Protein AF-A0A1H9RLI8-F1 (afdb_monomer_lite)

Organism: NCBI:txid180197

Foldseek 3Di:
DALLVCLQVDPDLVSSLVSNVVLLVDVVRQQVLCVVCPVVLVVCQLVLFGDGRVRQKFWAWDDQDPLAIEIEIEFCQCSSACPVPDHQDFARTARDPVRAADDDFRYAYAYEYAAQLRSHVCSVVVVVRCQVRHQHYEYEDVLDFDWDDDQRHIYTYAHALADDPPPPDRKRWGKDKDWHWDDAAQQIKIKIKIAIWIADVVVGDTDADADPVRDRIDIDMYGRHGDDPPDPPPDPDPDDDDDDDDDDPDDDDDPPDQLRRHCNDPVNSVLSNLLVVADPVLNVCLLVVVVLADPVLVPPDPSVSVSSSSSVCSVVVNSVVSSVSSVVRVD

Structure (mmCIF, N/CA/C/O backbone):
data_AF-A0A1H9RLI8-F1
#
_entry.id   AF-A0A1H9RLI8-F1
#
loop_
_atom_site.group_PDB
_atom_site.id
_atom_site.type_symbol
_atom_site.label_atom_id
_atom_site.label_alt_id
_atom_site.label_comp_id
_atom_site.label_asym_id
_atom_site.label_entity_id
_atom_site.label_seq_id
_atom_site.pdbx_PDB_ins_code
_atom_site.Cartn_x
_atom_site.Cartn_y
_atom_site.Cartn_z
_atom_site.occupancy
_atom_site.B_iso_or_equiv
_atom_site.auth_seq_id
_atom_site.auth_comp_id
_atom_site.auth_asym_id
_atom_site.auth_atom_id
_atom_site.pdbx_PDB_model_num
ATOM 1 N N . MET A 1 1 ? 11.498 21.986 -16.273 1.00 62.94 1 MET A N 1
ATOM 2 C CA . MET A 1 1 ? 10.486 21.718 -15.231 1.00 62.94 1 MET A CA 1
ATOM 3 C C . MET A 1 1 ? 10.450 20.209 -15.031 1.00 62.94 1 MET A C 1
ATOM 5 O O . MET A 1 1 ? 10.493 19.511 -16.036 1.00 62.94 1 MET A O 1
ATOM 9 N N . ASN A 1 2 ? 10.517 19.700 -13.798 1.00 83.38 2 ASN A N 1
ATOM 10 C CA . ASN A 1 2 ? 10.521 18.247 -13.562 1.00 83.38 2 ASN A CA 1
ATOM 11 C C . ASN A 1 2 ? 9.103 17.656 -13.708 1.00 83.38 2 ASN A C 1
ATOM 13 O O . ASN A 1 2 ? 8.121 18.399 -13.754 1.00 83.38 2 ASN A O 1
ATOM 17 N N . ALA A 1 3 ? 9.003 16.327 -13.803 1.00 86.25 3 ALA A N 1
ATOM 18 C CA . ALA A 1 3 ? 7.738 15.625 -14.031 1.00 86.25 3 ALA A CA 1
ATOM 19 C C . ALA A 1 3 ? 6.686 15.929 -12.948 1.00 86.25 3 ALA A C 1
ATOM 21 O O . ALA A 1 3 ? 5.540 16.224 -13.278 1.00 86.25 3 ALA A O 1
ATOM 22 N N . GLN A 1 4 ? 7.095 15.959 -11.673 1.00 89.00 4 GLN A N 1
ATOM 23 C CA . GLN A 1 4 ? 6.214 16.296 -10.548 1.00 89.00 4 GLN A CA 1
ATOM 24 C C . GLN A 1 4 ? 5.614 17.705 -10.677 1.00 89.00 4 GLN A C 1
ATOM 26 O O . GLN A 1 4 ? 4.428 17.902 -10.421 1.00 89.00 4 GLN A O 1
ATOM 31 N N . ALA A 1 5 ? 6.419 18.693 -11.084 1.00 86.50 5 ALA A N 1
ATOM 32 C CA . ALA A 1 5 ? 5.955 20.064 -11.262 1.00 86.50 5 ALA A CA 1
ATOM 33 C C . ALA A 1 5 ? 4.955 20.194 -12.417 1.00 86.50 5 ALA A C 1
ATOM 35 O O . ALA A 1 5 ? 3.961 20.895 -12.250 1.00 86.50 5 ALA A O 1
ATOM 36 N N . MET A 1 6 ? 5.172 19.495 -13.539 1.00 87.06 6 MET A N 1
ATOM 37 C CA . MET A 1 6 ? 4.231 19.521 -14.668 1.00 87.06 6 MET A CA 1
ATOM 38 C C . MET A 1 6 ? 2.848 19.006 -14.257 1.00 87.06 6 MET A C 1
ATOM 40 O O . MET A 1 6 ? 1.879 19.726 -14.444 1.00 87.06 6 MET A O 1
ATOM 44 N N . ILE A 1 7 ? 2.780 17.845 -13.594 1.00 90.38 7 ILE A N 1
ATOM 45 C CA . ILE A 1 7 ? 1.515 17.255 -13.114 1.00 90.38 7 ILE A CA 1
ATOM 46 C C . ILE A 1 7 ? 0.789 18.213 -12.161 1.00 90.38 7 ILE A C 1
ATOM 48 O O . ILE A 1 7 ? -0.424 18.371 -12.194 1.00 90.38 7 ILE A O 1
ATOM 52 N N . SER A 1 8 ? 1.530 18.880 -11.283 1.00 86.94 8 SER A N 1
ATOM 53 C CA . SER A 1 8 ? 0.903 19.711 -10.260 1.00 86.94 8 SER A CA 1
ATOM 54 C C . SER A 1 8 ? 0.400 21.080 -10.710 1.00 86.94 8 SER A C 1
ATOM 56 O O . SER A 1 8 ? -0.331 21.717 -9.957 1.00 86.94 8 SER A O 1
ATOM 58 N N . LEU A 1 9 ? 0.854 21.572 -11.864 1.00 85.94 9 LEU A N 1
ATOM 59 C CA . LEU A 1 9 ? 0.451 22.884 -12.376 1.00 85.94 9 LEU A CA 1
ATOM 60 C C . LEU A 1 9 ? -0.872 22.827 -13.138 1.00 85.94 9 LEU A C 1
ATOM 62 O O . LEU A 1 9 ? -1.539 23.859 -13.258 1.00 85.94 9 LEU A O 1
ATOM 66 N N . ASP A 1 10 ? -1.243 21.644 -13.626 1.00 84.69 10 ASP A N 1
ATOM 67 C CA . ASP A 1 10 ? -2.510 21.422 -14.306 1.00 84.69 10 ASP A CA 1
ATOM 68 C C . ASP A 1 10 ? -3.665 21.758 -13.362 1.00 84.69 10 ASP A C 1
ATOM 70 O O . ASP A 1 10 ? -3.662 21.383 -12.187 1.00 84.69 10 ASP A O 1
ATOM 74 N N . GLN A 1 11 ? -4.619 22.544 -13.861 1.00 77.19 11 GLN A N 1
ATOM 75 C CA . GLN A 1 11 ? -5.700 23.105 -13.047 1.00 77.19 11 GLN A CA 1
ATOM 76 C C . GLN A 1 11 ? -6.911 22.172 -12.995 1.00 77.19 11 GLN A C 1
ATOM 78 O O . GLN A 1 11 ? -7.551 22.078 -11.950 1.00 77.19 11 GLN A O 1
ATOM 83 N N . SER A 1 12 ? -7.200 21.458 -14.086 1.00 89.31 12 SER A N 1
ATOM 84 C CA . SER A 1 12 ? -8.278 20.470 -14.134 1.00 89.31 12 SER A CA 1
ATOM 85 C C . SER A 1 12 ? -7.780 19.074 -13.743 1.00 89.31 12 SER A C 1
ATOM 87 O O . SER A 1 12 ? -6.588 18.769 -13.832 1.00 89.31 12 SER A O 1
ATOM 89 N N . GLU A 1 13 ? -8.695 18.224 -13.280 1.00 87.81 13 GLU A N 1
ATOM 90 C CA . GLU A 1 13 ? -8.412 16.816 -12.975 1.00 87.81 13 GLU A CA 1
ATOM 91 C C . GLU A 1 13 ? -8.038 16.018 -14.226 1.00 87.81 13 GLU A C 1
ATOM 93 O O . GLU A 1 13 ? -7.053 15.279 -14.197 1.00 87.81 13 GLU A O 1
ATOM 98 N N . ASP A 1 14 ? -8.756 16.232 -15.331 1.00 91.12 14 ASP A N 1
ATOM 99 C CA . ASP A 1 14 ? -8.507 15.558 -16.609 1.00 91.12 14 ASP A CA 1
ATOM 100 C C . ASP A 1 14 ? -7.114 15.881 -17.162 1.00 91.12 14 ASP A C 1
ATOM 102 O O . ASP A 1 14 ? -6.373 14.975 -17.555 1.00 91.12 14 ASP A O 1
ATOM 106 N N . ASP A 1 15 ? -6.717 17.159 -17.142 1.00 93.94 15 ASP A N 1
ATOM 107 C CA . ASP A 1 15 ? -5.392 17.577 -17.612 1.00 93.94 15 ASP A CA 1
ATOM 108 C C . ASP A 1 15 ? -4.288 16.956 -16.749 1.00 93.94 15 ASP A C 1
ATOM 110 O O . ASP A 1 15 ? -3.283 16.466 -17.270 1.00 93.94 15 ASP A O 1
ATOM 114 N N . ARG A 1 16 ? -4.499 16.906 -15.427 1.00 94.88 16 ARG A N 1
ATOM 115 C CA . ARG A 1 16 ? -3.548 16.330 -14.469 1.00 94.88 16 ARG A CA 1
ATOM 116 C C . ARG A 1 16 ? -3.378 14.828 -14.658 1.00 94.88 16 ARG A C 1
ATOM 118 O O . ARG A 1 16 ? -2.247 14.331 -14.650 1.00 94.88 16 ARG A O 1
ATOM 125 N N . LEU A 1 17 ? -4.481 14.104 -14.840 1.00 95.81 17 LEU A N 1
ATOM 126 C CA . LEU A 1 17 ? -4.465 12.672 -15.127 1.00 95.81 17 LEU A CA 1
ATOM 127 C C . LEU A 1 17 ? -3.757 12.397 -16.455 1.00 95.81 17 LEU A C 1
ATOM 129 O O . LEU A 1 17 ? -2.863 11.547 -16.514 1.00 95.81 17 LEU A O 1
ATOM 133 N N . TRP A 1 18 ? -4.108 13.145 -17.502 1.00 95.44 18 TRP A N 1
ATOM 134 C CA . TRP A 1 18 ? -3.468 13.038 -18.809 1.00 95.44 18 TRP A CA 1
ATOM 135 C C . TRP A 1 18 ? -1.960 13.296 -18.721 1.00 95.44 18 TRP A C 1
ATOM 137 O O . TRP A 1 18 ? -1.155 12.539 -19.273 1.00 95.44 18 TRP A O 1
ATOM 147 N N . MET A 1 19 ? -1.553 14.331 -17.981 1.00 95.81 19 MET A N 1
ATOM 148 C CA . MET A 1 19 ? -0.145 14.651 -17.776 1.00 95.81 19 MET A CA 1
ATOM 149 C C . MET A 1 19 ? 0.575 13.531 -17.032 1.00 95.81 19 MET A C 1
ATOM 151 O O . MET A 1 19 ? 1.657 13.123 -17.456 1.00 95.81 19 MET A O 1
ATOM 155 N N . LEU A 1 20 ? -0.018 12.989 -15.965 1.00 95.88 20 LEU A N 1
ATOM 156 C CA . LEU A 1 20 ? 0.545 11.852 -15.244 1.00 95.88 20 LEU A CA 1
ATOM 157 C C . LEU A 1 20 ? 0.740 10.647 -16.175 1.00 95.88 20 LEU A C 1
ATOM 159 O O . LEU A 1 20 ? 1.845 10.110 -16.239 1.00 95.88 20 LEU A O 1
ATOM 163 N N . GLN A 1 21 ? -0.282 10.261 -16.943 1.00 95.94 21 GLN A N 1
ATOM 164 C CA . GLN A 1 21 ? -0.187 9.166 -17.916 1.00 95.94 21 GLN A CA 1
ATOM 165 C C . GLN A 1 21 ? 0.942 9.407 -18.924 1.00 95.94 21 GLN A C 1
ATOM 167 O O . GLN A 1 21 ? 1.748 8.513 -19.190 1.00 95.94 21 GLN A O 1
ATOM 172 N N . LYS A 1 22 ? 1.058 10.637 -19.434 1.00 95.06 22 LYS A N 1
ATOM 173 C CA . LYS A 1 22 ? 2.125 11.031 -20.356 1.00 95.06 22 LYS A CA 1
ATOM 174 C C . LYS A 1 22 ? 3.515 10.912 -19.727 1.00 95.06 22 LYS A C 1
ATOM 176 O O . LYS A 1 22 ? 4.432 10.427 -20.388 1.00 95.06 22 LYS A O 1
ATOM 181 N N . GLN A 1 23 ? 3.687 11.337 -18.472 1.00 94.56 23 GLN A N 1
ATOM 182 C CA . GLN A 1 23 ? 4.969 11.204 -17.773 1.00 94.56 23 GLN A CA 1
ATOM 183 C C . GLN A 1 23 ? 5.327 9.736 -17.522 1.00 94.56 23 GLN A C 1
ATOM 185 O O . GLN A 1 23 ? 6.490 9.372 -17.692 1.00 94.56 23 GLN A O 1
ATOM 190 N N . LEU A 1 24 ? 4.349 8.904 -17.151 1.00 94.62 24 LEU A N 1
ATOM 191 C CA . LEU A 1 24 ? 4.536 7.475 -16.885 1.00 94.62 24 LEU A CA 1
ATOM 192 C C . LEU A 1 24 ? 4.879 6.678 -18.148 1.00 94.62 24 LEU A C 1
ATOM 194 O O . LEU A 1 24 ? 5.710 5.778 -18.083 1.00 94.62 24 LEU A O 1
ATOM 198 N N . ALA A 1 25 ? 4.278 7.024 -19.290 1.00 92.56 25 ALA A N 1
ATOM 199 C CA . ALA A 1 25 ? 4.511 6.342 -20.563 1.00 92.56 25 ALA A CA 1
ATOM 200 C C . ALA A 1 25 ? 5.924 6.566 -21.130 1.00 92.56 25 ALA A C 1
ATOM 202 O O . ALA A 1 25 ? 6.396 5.788 -21.957 1.00 92.56 25 ALA A O 1
ATOM 203 N N . HIS A 1 26 ? 6.614 7.630 -20.713 1.00 91.88 26 HIS A N 1
ATOM 204 C CA . HIS A 1 26 ? 7.955 7.941 -21.190 1.00 91.88 26 HIS A CA 1
ATOM 205 C C . HIS A 1 26 ? 9.015 7.458 -20.188 1.00 91.88 26 HIS A C 1
ATOM 207 O O . HIS A 1 26 ? 9.148 8.015 -19.099 1.00 91.88 26 HIS A O 1
ATOM 213 N N . ASN A 1 27 ? 9.833 6.473 -20.586 1.00 85.44 27 ASN A N 1
ATOM 214 C CA . ASN A 1 27 ? 10.815 5.797 -19.720 1.00 85.44 27 ASN A CA 1
ATOM 215 C C . ASN A 1 27 ? 11.631 6.752 -18.835 1.00 85.44 27 ASN A C 1
ATOM 217 O O . ASN A 1 27 ? 11.703 6.561 -17.627 1.00 85.44 27 ASN A O 1
ATOM 221 N N . GLY A 1 28 ? 12.206 7.819 -19.399 1.00 89.38 28 GLY A N 1
ATOM 222 C CA . GLY A 1 28 ? 13.036 8.746 -18.620 1.00 89.38 28 GLY A CA 1
ATOM 223 C C . GLY A 1 28 ? 12.275 9.504 -17.523 1.00 89.38 28 GLY A C 1
ATOM 224 O O . GLY A 1 28 ? 12.772 9.652 -16.410 1.00 89.38 28 GLY A O 1
ATOM 225 N N . THR A 1 29 ? 11.060 9.971 -17.813 1.00 91.88 29 THR A N 1
ATOM 226 C CA . THR A 1 29 ? 10.264 10.781 -16.876 1.00 91.88 29 THR A CA 1
ATOM 227 C C . THR A 1 29 ? 9.505 9.907 -15.892 1.00 91.88 29 THR A C 1
ATOM 229 O O . THR A 1 29 ? 9.406 10.273 -14.725 1.00 91.88 29 THR A O 1
ATOM 232 N N . GLY A 1 30 ? 9.052 8.730 -16.329 1.00 92.38 30 GLY A N 1
ATOM 233 C CA . GLY A 1 30 ? 8.484 7.710 -15.461 1.00 92.38 30 GLY A CA 1
ATOM 234 C C . GLY A 1 30 ? 9.502 7.290 -14.408 1.00 92.38 30 GLY A C 1
ATOM 235 O O . GLY A 1 30 ? 9.228 7.399 -13.220 1.00 92.38 30 GLY A O 1
ATOM 236 N N . GLN A 1 31 ? 10.716 6.911 -14.815 1.00 92.38 31 GLN A N 1
ATOM 237 C CA . GLN A 1 31 ? 11.770 6.551 -13.859 1.00 92.38 31 GLN A CA 1
ATOM 238 C C . GLN A 1 31 ? 12.128 7.715 -12.925 1.00 92.38 31 GLN A C 1
ATOM 240 O O . GLN A 1 31 ? 12.312 7.513 -11.727 1.00 92.38 31 GLN A O 1
ATOM 245 N N . ALA A 1 32 ? 12.160 8.950 -13.437 1.00 91.94 32 ALA A N 1
ATOM 246 C CA . ALA A 1 32 ? 12.409 10.128 -12.610 1.00 91.94 32 ALA A CA 1
ATOM 247 C C . ALA A 1 32 ? 11.321 10.364 -11.543 1.00 91.94 32 ALA A C 1
ATOM 249 O O . ALA A 1 32 ? 11.657 10.805 -10.446 1.00 91.94 32 ALA A O 1
ATOM 250 N N . LEU A 1 33 ? 10.046 10.056 -11.824 1.00 92.69 33 LEU A N 1
ATOM 251 C CA . LEU A 1 33 ? 8.956 10.163 -10.840 1.00 92.69 33 LEU A CA 1
ATOM 252 C C . LEU A 1 33 ? 9.137 9.208 -9.654 1.00 92.69 33 LEU A C 1
ATOM 254 O O . LEU A 1 33 ? 8.817 9.574 -8.528 1.00 92.69 33 LEU A O 1
ATOM 258 N N . PHE A 1 34 ? 9.680 8.015 -9.899 1.00 94.00 34 PHE A N 1
ATOM 259 C CA . PHE A 1 34 ? 9.900 6.988 -8.875 1.00 94.00 34 PHE A CA 1
ATOM 260 C C . PHE A 1 34 ? 11.315 7.006 -8.287 1.00 94.00 34 PHE A C 1
ATOM 262 O O . PHE A 1 34 ? 11.657 6.158 -7.463 1.00 94.00 34 PHE A O 1
ATOM 269 N N . HIS A 1 35 ? 12.154 7.976 -8.664 1.00 91.25 35 HIS A N 1
ATOM 270 C CA . HIS A 1 35 ? 13.525 8.065 -8.161 1.00 91.25 35 HIS A CA 1
ATOM 271 C C . HIS A 1 35 ? 13.574 8.166 -6.626 1.00 91.25 35 HIS A C 1
ATOM 273 O O . HIS A 1 35 ? 14.399 7.512 -5.988 1.00 91.25 35 HIS A O 1
ATOM 279 N N . GLY A 1 36 ? 12.647 8.923 -6.023 1.00 90.94 36 GLY A N 1
ATOM 280 C CA . GLY A 1 36 ? 12.525 9.047 -4.565 1.00 90.94 36 GLY A CA 1
ATOM 281 C C . GLY A 1 36 ? 12.159 7.738 -3.852 1.00 90.94 36 GLY A C 1
ATOM 282 O O . GLY A 1 36 ? 12.404 7.599 -2.656 1.00 90.94 36 GLY A O 1
ATOM 283 N N . HIS A 1 37 ? 11.636 6.751 -4.583 1.00 95.00 37 HIS A N 1
ATOM 284 C CA . HIS A 1 37 ? 11.219 5.450 -4.060 1.00 95.00 37 HIS A CA 1
ATOM 285 C C . HIS A 1 37 ? 12.308 4.383 -4.168 1.00 95.00 37 HIS A C 1
ATOM 287 O O . HIS A 1 37 ? 12.064 3.249 -3.772 1.00 95.00 37 HIS A O 1
ATOM 293 N N . ALA A 1 38 ? 13.514 4.699 -4.655 1.00 94.19 38 ALA A N 1
ATOM 294 C CA . ALA A 1 38 ? 14.577 3.703 -4.832 1.00 94.19 38 ALA A CA 1
ATOM 295 C C . ALA A 1 38 ? 14.896 2.938 -3.531 1.00 94.19 38 ALA A C 1
ATOM 297 O O . ALA A 1 38 ? 14.880 1.710 -3.516 1.00 94.19 38 ALA A O 1
ATOM 298 N N . ALA A 1 39 ? 15.093 3.654 -2.417 1.00 95.06 39 ALA A N 1
ATOM 299 C CA . ALA A 1 39 ? 15.349 3.033 -1.115 1.00 95.06 39 ALA A CA 1
ATOM 300 C C . ALA A 1 39 ? 14.145 2.223 -0.601 1.00 95.06 39 ALA A C 1
ATOM 302 O O . ALA A 1 39 ? 14.319 1.150 -0.024 1.00 95.06 39 ALA A O 1
ATOM 303 N N . TYR A 1 40 ? 12.925 2.711 -0.848 1.00 95.50 40 TYR A N 1
ATOM 304 C CA . TYR A 1 40 ? 11.705 1.969 -0.535 1.00 95.50 40 TYR A CA 1
ATOM 305 C C . TYR A 1 40 ? 11.636 0.662 -1.329 1.00 95.50 40 TYR A C 1
ATOM 307 O O . TYR A 1 40 ? 11.398 -0.382 -0.741 1.00 95.50 40 TYR A O 1
ATOM 315 N N . ASN A 1 41 ? 11.902 0.694 -2.634 1.00 96.56 41 ASN A N 1
ATOM 316 C CA . ASN A 1 41 ? 11.841 -0.478 -3.502 1.00 96.56 41 ASN A CA 1
ATOM 317 C C . ASN A 1 41 ? 12.911 -1.521 -3.172 1.00 96.56 41 ASN A C 1
ATOM 319 O O . ASN A 1 41 ? 12.642 -2.716 -3.290 1.00 96.56 41 ASN A O 1
ATOM 323 N N . GLU A 1 42 ? 14.094 -1.095 -2.724 1.00 95.31 42 GLU A N 1
ATOM 324 C CA . GLU A 1 42 ? 15.114 -2.011 -2.206 1.00 95.31 42 GLU A CA 1
ATOM 325 C C . GLU A 1 42 ? 14.645 -2.749 -0.948 1.00 95.31 42 GLU A C 1
ATOM 327 O O . GLU A 1 42 ? 14.853 -3.954 -0.825 1.00 95.31 42 GLU A O 1
ATOM 332 N N . PHE A 1 43 ? 13.962 -2.053 -0.037 1.00 94.62 43 PHE A N 1
ATOM 333 C CA . PHE A 1 43 ? 13.350 -2.661 1.146 1.00 94.62 43 PHE A CA 1
ATOM 334 C C . PHE A 1 43 ? 12.138 -3.543 0.786 1.00 94.62 43 PHE A C 1
ATOM 336 O O . PHE A 1 43 ? 12.010 -4.670 1.260 1.00 94.62 43 PHE A O 1
ATOM 343 N N . ALA A 1 44 ? 11.260 -3.048 -0.085 1.00 94.38 44 ALA A N 1
ATOM 344 C CA . ALA A 1 44 ? 9.974 -3.644 -0.434 1.00 94.38 44 ALA A CA 1
ATOM 345 C C . ALA A 1 44 ? 10.088 -4.908 -1.302 1.00 94.38 44 ALA A C 1
ATOM 347 O O . ALA A 1 44 ? 9.139 -5.690 -1.375 1.00 94.38 44 ALA A O 1
ATOM 348 N N . LYS A 1 45 ? 11.237 -5.142 -1.950 1.00 92.94 45 LYS A N 1
ATOM 349 C CA . LYS A 1 45 ? 11.423 -6.246 -2.905 1.00 92.94 45 LYS A CA 1
ATOM 350 C C . LYS A 1 45 ? 11.153 -7.632 -2.329 1.00 92.94 45 LYS A C 1
ATOM 352 O O . LYS A 1 45 ? 10.442 -8.419 -2.946 1.00 92.94 45 LYS A O 1
ATOM 357 N N . LYS A 1 46 ? 11.622 -7.892 -1.106 1.00 91.75 46 LYS A N 1
ATOM 358 C CA . LYS A 1 46 ? 11.395 -9.163 -0.395 1.00 91.75 46 LYS A CA 1
ATOM 359 C C . LYS A 1 46 ? 9.936 -9.358 0.022 1.00 91.75 46 LYS A C 1
ATOM 361 O O . LYS A 1 46 ? 9.488 -10.475 0.244 1.00 91.75 46 LYS A O 1
ATOM 366 N N . MET A 1 47 ? 9.178 -8.269 0.110 1.00 90.62 47 MET A N 1
ATOM 367 C CA . MET A 1 47 ? 7.765 -8.296 0.468 1.00 90.62 47 MET A CA 1
ATOM 368 C C . MET A 1 47 ? 6.842 -8.277 -0.748 1.00 90.62 47 MET A C 1
ATOM 370 O O . MET A 1 47 ? 5.645 -8.400 -0.530 1.00 90.62 47 MET A O 1
ATOM 374 N N . SER A 1 48 ? 7.351 -8.167 -1.983 1.00 91.50 48 SER A N 1
ATOM 375 C CA . SER A 1 48 ? 6.553 -7.995 -3.215 1.00 91.50 48 SER A CA 1
ATOM 376 C C . SER A 1 48 ? 5.593 -6.802 -3.158 1.00 91.50 48 SER A C 1
ATOM 378 O O . SER A 1 48 ? 4.418 -6.920 -3.488 1.00 91.50 48 SER A O 1
ATOM 380 N N . CYS A 1 49 ? 6.075 -5.655 -2.678 1.00 94.38 49 CYS A N 1
ATOM 381 C CA . CYS A 1 49 ? 5.274 -4.432 -2.548 1.00 94.38 49 CYS A CA 1
ATOM 382 C C . CYS A 1 49 ? 5.975 -3.196 -3.137 1.00 94.38 49 CYS A C 1
ATOM 384 O O . CYS A 1 49 ? 5.889 -2.089 -2.616 1.00 94.38 49 CYS A O 1
ATOM 386 N N . GLN A 1 50 ? 6.739 -3.395 -4.208 1.00 95.62 50 GLN A N 1
ATOM 387 C CA . GLN A 1 50 ? 7.485 -2.331 -4.881 1.00 95.62 50 GLN A CA 1
ATOM 388 C C . GLN A 1 50 ? 6.564 -1.483 -5.761 1.00 95.62 50 GLN A C 1
ATOM 390 O O . GLN A 1 50 ? 5.548 -1.966 -6.259 1.00 95.62 50 GLN A O 1
ATOM 395 N N . VAL A 1 51 ? 6.971 -0.244 -6.029 1.00 96.62 51 VAL A N 1
ATOM 396 C CA . VAL A 1 51 ? 6.233 0.689 -6.889 1.00 96.62 51 VAL A CA 1
ATOM 397 C C . VAL A 1 51 ? 7.158 1.297 -7.938 1.00 96.62 51 VAL A C 1
ATOM 399 O O . VAL A 1 51 ? 8.275 1.714 -7.635 1.00 96.62 51 VAL A O 1
ATOM 402 N N . TYR A 1 52 ? 6.735 1.312 -9.194 1.00 95.06 52 TYR A N 1
ATOM 403 C CA . TYR A 1 52 ? 7.555 1.740 -10.332 1.00 95.06 52 TYR A CA 1
ATOM 404 C C . TYR A 1 52 ? 6.659 2.121 -11.522 1.00 95.06 52 TYR A C 1
ATOM 406 O O . TYR A 1 52 ? 5.446 1.909 -11.468 1.00 95.06 52 TYR A O 1
ATOM 414 N N . PRO A 1 53 ? 7.195 2.695 -12.617 1.00 93.69 53 PRO A N 1
ATOM 415 C CA . PRO A 1 53 ? 6.384 2.989 -13.797 1.00 93.69 53 PRO A CA 1
ATOM 416 C C . PRO A 1 53 ? 5.669 1.733 -14.314 1.00 93.69 53 PRO A C 1
ATOM 418 O O . PRO A 1 53 ? 6.316 0.728 -14.599 1.00 93.69 53 PRO A O 1
ATOM 421 N N . GLY A 1 54 ? 4.338 1.793 -14.411 1.00 90.31 54 GLY A N 1
ATOM 422 C CA . GLY A 1 54 ? 3.481 0.647 -14.750 1.00 90.31 54 GLY A CA 1
ATOM 423 C C . GLY A 1 54 ? 2.964 -0.158 -13.549 1.00 90.31 54 GLY A C 1
ATOM 424 O O . GLY A 1 54 ? 2.112 -1.015 -13.735 1.00 90.31 54 GLY A O 1
ATOM 425 N N . HIS A 1 55 ? 3.422 0.146 -12.332 1.00 94.12 55 HIS A N 1
ATOM 426 C CA . HIS A 1 55 ? 3.014 -0.495 -11.079 1.00 94.12 55 HIS A CA 1
ATOM 427 C C . HIS A 1 55 ? 2.941 0.557 -9.959 1.00 94.12 55 HIS A C 1
ATOM 429 O O . HIS A 1 55 ? 3.854 0.703 -9.144 1.00 94.12 55 HIS A O 1
ATOM 435 N N . LEU A 1 56 ? 1.896 1.393 -9.994 1.00 95.62 56 LEU A N 1
ATOM 436 C CA . LEU A 1 56 ? 1.789 2.578 -9.130 1.00 95.62 56 LEU A CA 1
ATOM 437 C C . LEU A 1 56 ? 1.428 2.236 -7.684 1.00 95.62 56 LEU A C 1
ATOM 439 O O . LEU A 1 56 ? 1.753 2.998 -6.782 1.00 95.62 56 LEU A O 1
ATOM 443 N N . TYR A 1 57 ? 0.735 1.130 -7.478 1.00 96.75 57 TYR A N 1
ATOM 444 C CA . TYR A 1 57 ? 0.271 0.620 -6.198 1.00 96.75 57 TYR A CA 1
ATOM 445 C C . TYR A 1 57 ? 0.388 -0.899 -6.249 1.00 96.75 57 TYR A C 1
ATOM 447 O O . TYR A 1 57 ? 0.619 -1.455 -7.322 1.00 96.75 57 TYR A O 1
ATOM 455 N N . TRP A 1 58 ? 0.256 -1.548 -5.101 1.00 95.75 58 TRP A N 1
ATOM 456 C CA . TRP A 1 58 ? 0.339 -3.000 -5.016 1.00 95.75 58 TRP A CA 1
ATOM 457 C C . TRP A 1 58 ? -0.825 -3.571 -4.224 1.00 95.75 58 TRP A C 1
ATOM 459 O O . TRP A 1 58 ? -1.412 -2.885 -3.378 1.00 95.75 58 TRP A O 1
ATOM 469 N N . LYS A 1 59 ? -1.116 -4.850 -4.447 1.00 95.31 59 LYS A N 1
ATOM 470 C CA . LYS A 1 59 ? -2.122 -5.599 -3.690 1.00 95.31 59 LYS A CA 1
ATOM 471 C C . LYS A 1 59 ? -1.638 -6.979 -3.286 1.00 95.31 59 LYS A C 1
ATOM 473 O O . LYS A 1 59 ? -0.870 -7.618 -3.992 1.00 95.31 59 LYS A O 1
ATOM 478 N N . GLN A 1 60 ? -2.092 -7.448 -2.128 1.00 94.44 60 GLN A N 1
ATOM 479 C CA . GLN A 1 60 ? -1.809 -8.796 -1.642 1.00 94.44 60 GLN A CA 1
ATOM 480 C C . GLN A 1 60 ? -2.988 -9.375 -0.869 1.00 94.44 60 GLN A C 1
ATOM 482 O O . GLN A 1 60 ? -3.591 -8.692 -0.046 1.00 94.44 60 GLN A O 1
ATOM 487 N N . GLU A 1 61 ? -3.254 -10.660 -1.052 1.00 94.56 61 GLU A N 1
ATOM 488 C CA . GLU A 1 61 ? -4.364 -11.376 -0.424 1.00 94.56 61 GLU A CA 1
ATOM 489 C C . GLU A 1 61 ? -3.910 -12.276 0.717 1.00 94.56 61 GLU A C 1
ATOM 491 O O . GLU A 1 61 ? -2.828 -12.864 0.675 1.00 94.56 61 GLU A O 1
ATOM 496 N N . ARG A 1 62 ? -4.727 -12.362 1.766 1.00 92.38 62 ARG A N 1
ATOM 497 C CA . ARG A 1 62 ? -4.597 -13.329 2.861 1.00 92.38 62 ARG A CA 1
ATOM 498 C C . ARG A 1 62 ? -5.950 -13.926 3.181 1.00 92.38 62 ARG A C 1
ATOM 500 O O . ARG A 1 62 ? -6.950 -13.219 3.190 1.00 92.38 62 ARG A O 1
ATOM 507 N N . GLU A 1 63 ? -5.963 -15.200 3.533 1.00 93.44 63 GLU A N 1
ATOM 508 C CA . GLU A 1 63 ? -7.151 -15.818 4.110 1.00 93.44 63 GLU A CA 1
ATOM 509 C C . GLU A 1 63 ? -7.432 -15.217 5.489 1.00 93.44 63 GLU A C 1
ATOM 511 O O . GLU A 1 63 ? -6.572 -15.234 6.372 1.00 93.44 63 GLU A O 1
ATOM 516 N N . LEU A 1 64 ? -8.640 -14.678 5.665 1.00 93.38 64 LEU A N 1
ATOM 517 C CA . LEU A 1 64 ? -9.130 -14.188 6.955 1.00 93.38 64 LEU A CA 1
ATOM 518 C C . LEU A 1 64 ? -9.929 -15.271 7.703 1.00 93.38 64 LEU A C 1
ATOM 520 O O . LEU A 1 64 ? -10.113 -15.183 8.915 1.00 93.38 64 LEU A O 1
ATOM 524 N N . GLY A 1 65 ? -10.369 -16.311 6.988 1.00 92.12 65 GLY A N 1
ATOM 525 C CA . GLY A 1 65 ? -11.150 -17.431 7.514 1.00 92.12 65 GLY A CA 1
ATOM 526 C C . GLY A 1 65 ? -12.586 -17.450 6.988 1.00 92.12 65 GLY A C 1
ATOM 527 O O . GLY A 1 65 ? -13.076 -16.475 6.425 1.00 92.12 65 GLY A O 1
ATOM 528 N N . SER A 1 66 ? -13.270 -18.587 7.147 1.00 92.12 66 SER A N 1
ATOM 529 C CA . SER A 1 66 ? -14.682 -18.769 6.753 1.00 92.12 66 SER A CA 1
ATOM 530 C C . SER A 1 66 ? -14.996 -18.362 5.301 1.00 92.12 66 SER A C 1
ATOM 532 O O . SER A 1 66 ? -16.060 -17.808 5.011 1.00 92.12 66 SER A O 1
ATOM 534 N N . GLY A 1 67 ? -14.051 -18.622 4.388 1.00 92.06 67 GLY A N 1
ATOM 535 C CA . GLY A 1 67 ? -14.164 -18.286 2.966 1.00 92.06 67 GLY A CA 1
ATOM 536 C C . GLY A 1 67 ? -14.107 -16.786 2.664 1.00 92.06 67 GLY A C 1
ATOM 537 O O . GLY A 1 67 ? -14.614 -16.372 1.626 1.00 92.06 67 GLY A O 1
ATOM 538 N N . VAL A 1 68 ? -13.560 -15.975 3.578 1.00 95.69 68 VAL A N 1
ATOM 539 C CA . VAL A 1 68 ? -13.306 -14.546 3.375 1.00 95.69 68 VAL A CA 1
ATOM 540 C C . VAL A 1 68 ? -11.818 -14.311 3.160 1.00 95.69 68 VAL A C 1
ATOM 542 O O . VAL A 1 68 ? -10.986 -14.708 3.980 1.00 95.69 68 VAL A O 1
ATOM 545 N N . THR A 1 69 ? -11.501 -13.571 2.105 1.00 96.25 69 THR A N 1
ATOM 546 C CA . THR A 1 69 ? -10.141 -13.128 1.799 1.00 96.25 69 THR A CA 1
ATOM 547 C C . THR A 1 69 ? -9.985 -11.655 2.179 1.00 96.25 69 THR A C 1
ATOM 549 O O . THR A 1 69 ? -10.825 -10.818 1.861 1.00 96.25 69 THR A O 1
ATOM 552 N N . LEU A 1 70 ? -8.899 -11.312 2.862 1.00 96.56 70 LEU A N 1
ATOM 553 C CA . LEU A 1 70 ? -8.462 -9.941 3.097 1.00 96.56 70 LEU A CA 1
ATOM 554 C C . LEU A 1 70 ? -7.511 -9.526 1.970 1.00 96.56 70 LEU A C 1
ATOM 556 O O . LEU A 1 70 ? -6.411 -10.069 1.868 1.00 96.56 70 LEU A O 1
ATOM 560 N N . ARG A 1 71 ? -7.895 -8.539 1.158 1.00 97.31 71 ARG A N 1
ATOM 561 C CA . ARG A 1 71 ? -7.032 -7.935 0.135 1.00 97.31 71 ARG A CA 1
ATOM 562 C C . ARG A 1 71 ? -6.472 -6.614 0.649 1.00 97.31 71 ARG A C 1
ATOM 564 O O . ARG A 1 71 ? -7.204 -5.652 0.867 1.00 97.31 71 ARG A O 1
ATOM 571 N N . ILE A 1 72 ? -5.165 -6.580 0.855 1.00 97.25 72 ILE A N 1
ATOM 572 C CA . ILE A 1 72 ? -4.418 -5.406 1.299 1.00 97.25 72 ILE A CA 1
ATOM 573 C C . ILE A 1 72 ? -3.961 -4.637 0.064 1.00 97.25 72 ILE A C 1
ATOM 575 O O . ILE A 1 72 ? -3.296 -5.222 -0.781 1.00 97.25 72 ILE A O 1
ATOM 579 N N . HIS A 1 73 ? -4.261 -3.344 -0.006 1.00 97.81 73 HIS A N 1
ATOM 580 C CA . HIS A 1 73 ? -3.821 -2.416 -1.047 1.00 97.81 73 HIS A CA 1
ATOM 581 C C . HIS A 1 73 ? -2.847 -1.401 -0.455 1.00 97.81 73 HIS A C 1
ATOM 583 O O . HIS A 1 73 ? -3.201 -0.681 0.481 1.00 97.81 73 HIS A O 1
ATOM 589 N N . GLY A 1 74 ? -1.633 -1.316 -0.991 1.00 97.75 74 GLY A N 1
ATOM 590 C CA . GLY A 1 74 ? -0.685 -0.258 -0.653 1.00 97.75 74 GLY A CA 1
ATOM 591 C C . GLY A 1 74 ? -0.715 0.851 -1.689 1.00 97.75 74 GLY A C 1
ATOM 592 O O . GLY A 1 74 ? -0.192 0.681 -2.788 1.00 97.75 74 GLY A O 1
ATOM 593 N N . LEU A 1 75 ? -1.308 1.985 -1.322 1.00 98.12 75 LEU A N 1
ATOM 594 C CA . LEU A 1 75 ? -1.480 3.141 -2.194 1.00 98.12 75 LEU A CA 1
ATOM 595 C C . LEU A 1 75 ? -0.292 4.108 -2.065 1.00 98.12 75 LEU A C 1
ATOM 597 O O . LEU A 1 75 ? 0.166 4.440 -0.966 1.00 98.12 75 LEU A O 1
ATOM 601 N N . THR A 1 76 ? 0.181 4.611 -3.198 1.00 97.69 76 THR A N 1
ATOM 602 C CA . THR A 1 76 ? 1.350 5.485 -3.321 1.00 97.69 76 THR A CA 1
ATOM 603 C C . THR A 1 76 ? 0.932 6.945 -3.369 1.00 97.69 76 THR A C 1
ATOM 605 O O . THR A 1 76 ? 0.897 7.575 -4.425 1.00 97.69 76 THR A O 1
ATOM 608 N N . SER A 1 77 ? 0.658 7.530 -2.204 1.00 96.88 77 SER A N 1
ATOM 609 C CA . SER A 1 77 ? 0.395 8.974 -2.085 1.00 96.88 77 SER A CA 1
ATOM 610 C C . SER A 1 77 ? 1.655 9.847 -2.105 1.00 96.88 77 SER A C 1
ATOM 612 O O . SER A 1 77 ? 1.581 11.066 -1.971 1.00 96.88 77 SER A O 1
ATOM 614 N N . THR A 1 78 ? 2.833 9.238 -2.228 1.00 95.62 78 THR A N 1
ATOM 615 C CA . THR A 1 78 ? 4.140 9.906 -2.175 1.00 95.62 78 THR A CA 1
ATOM 616 C C . THR A 1 78 ? 4.676 10.293 -3.554 1.00 95.62 78 THR A C 1
ATOM 618 O O . THR A 1 78 ? 5.771 10.837 -3.642 1.00 95.62 78 THR A O 1
ATOM 621 N N . LEU A 1 79 ? 3.928 10.056 -4.639 1.00 94.19 79 LEU A N 1
ATOM 622 C CA . LEU A 1 79 ? 4.408 10.286 -6.008 1.00 94.19 79 LEU A CA 1
ATOM 623 C C . LEU A 1 79 ? 4.829 11.746 -6.263 1.00 94.19 79 LEU A C 1
ATOM 625 O O . LEU A 1 79 ? 5.832 12.008 -6.928 1.00 94.19 79 LEU A O 1
ATOM 629 N N . LEU A 1 80 ? 4.084 12.703 -5.702 1.00 93.56 80 LEU A N 1
ATOM 630 C CA . LEU A 1 80 ? 4.398 14.137 -5.777 1.00 93.56 80 LEU A CA 1
ATOM 631 C C . LEU A 1 80 ? 5.054 14.690 -4.501 1.00 93.56 80 LEU A C 1
ATOM 633 O O . LEU A 1 80 ? 5.234 15.903 -4.390 1.00 93.56 80 LEU A O 1
ATOM 637 N N . SER A 1 81 ? 5.399 13.822 -3.548 1.00 92.94 81 SER A N 1
ATOM 638 C CA . SER A 1 81 ? 6.014 14.230 -2.283 1.00 92.94 81 SER A CA 1
ATOM 639 C C . SER A 1 81 ? 7.442 14.734 -2.493 1.00 92.94 81 SER A C 1
ATOM 641 O O . SER A 1 81 ? 8.143 14.307 -3.418 1.00 92.94 81 SER A O 1
ATOM 643 N N . GLY A 1 82 ? 7.872 15.676 -1.650 1.00 86.75 82 GLY A N 1
ATOM 644 C CA . GLY A 1 82 ? 9.240 16.202 -1.668 1.00 86.75 82 GLY A CA 1
ATOM 645 C C . GLY A 1 82 ? 9.566 17.015 -2.924 1.00 86.75 82 GLY A C 1
ATOM 646 O O . GLY A 1 82 ? 10.739 17.198 -3.268 1.00 86.75 82 GLY A O 1
ATOM 647 N N . ARG A 1 83 ? 8.543 17.489 -3.648 1.00 83.88 83 ARG A N 1
ATOM 648 C CA . ARG A 1 83 ? 8.704 18.219 -4.909 1.00 83.88 83 ARG A CA 1
ATOM 649 C C . ARG A 1 83 ? 9.653 19.402 -4.727 1.00 83.88 83 ARG A C 1
ATOM 651 O O . ARG A 1 83 ? 9.422 20.287 -3.906 1.00 83.88 83 ARG A O 1
ATOM 658 N N . ASN A 1 84 ? 10.705 19.443 -5.546 1.00 79.00 84 ASN A N 1
ATOM 659 C CA . ASN A 1 84 ? 11.777 20.449 -5.489 1.00 79.00 84 ASN A CA 1
ATOM 660 C C . ASN A 1 84 ? 12.501 20.524 -4.126 1.00 79.00 84 ASN A C 1
ATOM 662 O O . ASN A 1 84 ? 13.032 21.576 -3.777 1.00 79.00 84 ASN A O 1
ATOM 666 N N . GLY A 1 85 ? 12.513 19.432 -3.355 1.00 79.50 85 GLY A N 1
ATOM 667 C CA . GLY A 1 85 ? 13.117 19.377 -2.022 1.00 79.50 85 GLY A CA 1
ATOM 668 C C . GLY A 1 85 ? 12.335 20.135 -0.944 1.00 79.50 85 GLY A C 1
ATOM 669 O O . GLY A 1 85 ? 12.875 20.380 0.132 1.00 79.50 85 GLY A O 1
ATOM 670 N N . ALA A 1 86 ? 11.094 20.542 -1.229 1.00 83.25 86 ALA A N 1
ATOM 671 C CA . ALA A 1 86 ? 10.229 21.217 -0.270 1.00 83.25 86 ALA A CA 1
ATOM 672 C C . ALA A 1 86 ? 9.432 20.211 0.571 1.00 83.25 86 ALA A C 1
ATOM 674 O O . ALA A 1 86 ? 9.159 19.096 0.133 1.00 83.25 86 ALA A O 1
ATOM 675 N N . ASN A 1 87 ? 9.022 20.643 1.764 1.00 86.06 87 ASN A N 1
ATOM 676 C CA . ASN A 1 87 ? 8.063 19.899 2.573 1.00 86.06 87 ASN A CA 1
ATOM 677 C C . ASN A 1 87 ? 6.692 19.888 1.899 1.00 86.06 87 ASN A C 1
ATOM 679 O O . ASN A 1 87 ? 6.273 20.882 1.299 1.00 86.06 87 ASN A O 1
ATOM 683 N N . ASP A 1 88 ? 5.978 18.784 2.078 1.00 90.81 88 ASP A N 1
ATOM 684 C CA . ASP A 1 88 ? 4.611 18.656 1.601 1.00 90.81 88 ASP A CA 1
ATOM 685 C C . ASP A 1 88 ? 3.684 19.596 2.372 1.00 90.81 88 ASP A C 1
ATOM 687 O O . ASP A 1 88 ? 3.859 19.860 3.568 1.00 90.81 88 ASP A O 1
ATOM 691 N N . SER A 1 89 ? 2.668 20.095 1.679 1.00 90.81 89 SER A N 1
ATOM 692 C CA . SER A 1 89 ? 1.605 20.893 2.274 1.00 90.81 89 SER A CA 1
ATOM 693 C C . SER A 1 89 ? 0.266 20.190 2.114 1.00 90.81 89 SER A C 1
ATOM 695 O O . SER A 1 89 ? 0.063 19.365 1.225 1.00 90.81 89 SER A O 1
ATOM 697 N N . ARG A 1 90 ? -0.678 20.543 2.980 1.00 93.38 90 ARG A N 1
ATOM 698 C CA . ARG A 1 90 ? -2.051 20.063 2.867 1.00 93.38 90 ARG A CA 1
ATOM 699 C C . ARG A 1 90 ? -2.622 20.407 1.480 1.00 93.38 90 ARG A C 1
ATOM 701 O O . ARG A 1 90 ? -2.485 21.547 1.045 1.00 93.38 90 ARG A O 1
ATOM 708 N N . GLY A 1 91 ? -3.245 19.435 0.815 1.00 93.75 91 GLY A N 1
ATOM 709 C CA . GLY A 1 91 ? -3.821 19.588 -0.523 1.00 93.75 91 GLY A CA 1
ATOM 710 C C . GLY A 1 91 ? -2.804 19.817 -1.646 1.00 93.75 91 GLY A C 1
ATOM 711 O O . GLY A 1 91 ? -3.156 20.450 -2.632 1.00 93.75 91 GLY A O 1
ATOM 712 N N . SER A 1 92 ? -1.542 19.384 -1.510 1.00 92.75 92 SER A N 1
ATOM 713 C CA . SER A 1 92 ? -0.540 19.521 -2.589 1.00 92.75 92 SER A CA 1
ATOM 714 C C . SER A 1 92 ? -0.098 18.211 -3.231 1.00 92.75 92 SER A C 1
ATOM 716 O O . SER A 1 92 ? 0.675 18.246 -4.192 1.00 92.75 92 SER A O 1
ATOM 718 N N . LEU A 1 93 ? -0.519 17.075 -2.681 1.00 95.62 93 LEU A N 1
ATOM 719 C CA . LEU A 1 93 ? -0.178 15.749 -3.189 1.00 95.62 93 LEU A CA 1
ATOM 720 C C . LEU A 1 93 ? -1.260 15.248 -4.144 1.00 95.62 93 LEU A C 1
ATOM 722 O O . LEU A 1 93 ? -2.314 15.853 -4.258 1.00 95.62 93 LEU A O 1
ATOM 726 N N . TYR A 1 94 ? -1.000 14.160 -4.857 1.00 96.06 94 TYR A N 1
ATOM 727 C CA . TYR A 1 94 ? -1.943 13.609 -5.827 1.00 96.06 94 TYR A CA 1
ATOM 728 C C . TYR A 1 94 ? -1.859 12.092 -5.776 1.00 96.06 94 TYR A C 1
ATOM 730 O O . TYR A 1 94 ? -0.752 11.553 -5.890 1.00 96.06 94 TYR A O 1
ATOM 738 N N . LEU A 1 95 ? -2.993 11.422 -5.566 1.00 97.00 95 LEU A N 1
ATOM 739 C CA . LEU A 1 95 ? -3.028 9.962 -5.574 1.00 97.00 95 LEU A CA 1
ATOM 740 C C . LEU A 1 95 ? -3.271 9.418 -6.979 1.00 97.00 95 LEU A C 1
ATOM 742 O O . LEU A 1 95 ? -2.608 8.462 -7.366 1.00 97.00 95 LEU A O 1
ATOM 746 N N . SER A 1 96 ? -4.106 10.091 -7.765 1.00 96.12 96 SER A N 1
ATOM 747 C CA . SER A 1 96 ? -4.568 9.692 -9.090 1.00 96.12 96 SER A CA 1
ATOM 748 C C . SER A 1 96 ? -5.613 8.573 -9.096 1.00 96.12 96 SER A C 1
ATOM 750 O O . SER A 1 96 ? -5.425 7.549 -8.434 1.00 96.12 96 SER A O 1
ATOM 752 N N . PRO A 1 97 ? -6.642 8.678 -9.964 1.00 95.38 97 PRO A N 1
ATOM 753 C CA . PRO A 1 97 ? -7.607 7.605 -10.206 1.00 95.38 97 PRO A CA 1
ATOM 754 C C . PRO A 1 97 ? -6.992 6.364 -10.879 1.00 95.38 97 PRO A C 1
ATOM 756 O O . PRO A 1 97 ? -7.681 5.369 -11.076 1.00 95.38 97 PRO A O 1
ATOM 759 N N . LEU A 1 98 ? -5.699 6.385 -11.234 1.00 96.44 98 LEU A N 1
ATOM 760 C CA . LEU A 1 98 ? -4.973 5.193 -11.690 1.00 96.44 98 LEU A CA 1
ATOM 761 C C . LEU A 1 98 ? -4.717 4.174 -10.565 1.00 96.44 98 LEU A C 1
ATOM 763 O O . LEU A 1 98 ? -4.329 3.046 -10.862 1.00 96.44 98 LEU A O 1
ATOM 767 N N . GLN A 1 99 ? -4.880 4.562 -9.295 1.00 96.69 99 GLN A N 1
ATOM 768 C CA . GLN A 1 99 ? -4.735 3.673 -8.141 1.00 96.69 99 GLN A CA 1
ATOM 769 C C . GLN A 1 99 ? -6.118 3.239 -7.644 1.00 96.69 99 GLN A C 1
ATOM 771 O O . GLN A 1 99 ? -6.781 3.980 -6.923 1.00 96.69 99 GLN A O 1
ATOM 776 N N . THR A 1 100 ? -6.567 2.053 -8.059 1.00 92.94 100 THR A N 1
ATOM 777 C CA . THR A 1 100 ? -7.952 1.597 -7.877 1.00 92.94 100 THR A CA 1
ATOM 778 C C . THR A 1 100 ? -8.088 0.525 -6.802 1.00 92.94 100 THR A C 1
ATOM 780 O O . THR A 1 100 ? -7.156 -0.212 -6.495 1.00 92.94 100 THR A O 1
ATOM 783 N N . ILE A 1 101 ? -9.293 0.423 -6.239 1.00 95.50 101 ILE A N 1
ATOM 784 C CA . ILE A 1 101 ? -9.673 -0.628 -5.294 1.00 95.50 101 ILE A CA 1
ATOM 785 C C . ILE A 1 101 ? -10.830 -1.398 -5.913 1.00 95.50 101 ILE A C 1
ATOM 787 O O . ILE A 1 101 ? -11.927 -0.857 -6.079 1.00 95.50 101 ILE A O 1
ATOM 791 N N . ASP A 1 102 ? -10.580 -2.658 -6.245 1.00 89.88 102 ASP A N 1
ATOM 792 C CA . ASP A 1 102 ? -11.553 -3.514 -6.914 1.00 89.88 102 ASP A CA 1
ATOM 793 C C . ASP A 1 102 ? -12.332 -4.343 -5.882 1.00 89.88 102 ASP A C 1
ATOM 795 O O . ASP A 1 102 ? -11.740 -5.189 -5.196 1.00 89.88 102 ASP A O 1
ATOM 799 N N . PRO A 1 103 ? -13.653 -4.126 -5.731 1.00 89.81 103 PRO A N 1
ATOM 800 C CA . PRO A 1 103 ? -14.503 -4.998 -4.932 1.00 89.81 103 PRO A CA 1
ATOM 801 C C . PRO A 1 103 ? -14.574 -6.389 -5.565 1.00 89.81 103 PRO A C 1
ATOM 803 O O . PRO A 1 103 ? -14.575 -6.540 -6.788 1.00 89.81 103 PRO A O 1
ATOM 806 N N . SER A 1 104 ? -14.628 -7.432 -4.745 1.00 92.25 104 SER A N 1
ATOM 807 C CA . SER A 1 104 ? -14.781 -8.808 -5.220 1.00 92.25 104 SER A CA 1
ATOM 808 C C . SER A 1 104 ? -15.603 -9.618 -4.212 1.00 92.25 104 SER A C 1
ATOM 810 O O . SER A 1 104 ? -15.486 -9.363 -3.011 1.00 92.25 104 SER A O 1
ATOM 812 N N . PRO A 1 105 ? -16.421 -10.590 -4.662 1.00 93.00 105 PRO A N 1
ATOM 813 C CA . PRO A 1 105 ? -17.243 -11.387 -3.760 1.00 93.00 105 PRO A CA 1
ATOM 814 C C . PRO A 1 105 ? -16.414 -12.078 -2.685 1.00 93.00 105 PRO A C 1
ATOM 816 O O . PRO A 1 105 ? -15.419 -12.731 -2.989 1.00 93.00 105 PRO A O 1
ATOM 819 N N . ASN A 1 106 ? -16.850 -11.960 -1.431 1.00 95.06 106 ASN A N 1
ATOM 820 C CA . ASN A 1 106 ? -16.158 -12.513 -0.260 1.00 95.06 106 ASN A CA 1
ATOM 821 C C . ASN A 1 106 ? -14.721 -11.990 -0.050 1.00 95.06 106 ASN A C 1
ATOM 823 O O . ASN A 1 106 ? -13.963 -12.587 0.712 1.00 95.06 106 ASN A O 1
ATOM 827 N N . VAL A 1 107 ? -14.363 -10.856 -0.662 1.00 96.38 107 VAL A N 1
ATOM 828 C CA . VAL A 1 107 ? -13.083 -10.176 -0.442 1.00 96.38 107 VAL A CA 1
ATOM 829 C C . VAL A 1 107 ? -13.310 -8.867 0.304 1.00 96.38 107 VAL A C 1
ATOM 831 O O . VAL A 1 107 ? -14.046 -7.993 -0.150 1.00 96.38 107 VAL A O 1
ATOM 834 N N . VAL A 1 108 ? -12.646 -8.710 1.445 1.00 96.88 108 VAL A N 1
ATOM 835 C CA . VAL A 1 108 ? -12.627 -7.465 2.213 1.00 96.88 108 VAL A CA 1
ATOM 836 C C . VAL A 1 108 ? -11.369 -6.682 1.861 1.00 96.88 108 VAL A C 1
ATOM 838 O O . VAL A 1 108 ? -10.257 -7.195 1.984 1.00 96.88 108 VAL A O 1
ATOM 841 N N . ASN A 1 109 ? -11.531 -5.425 1.453 1.00 98.06 109 ASN A N 1
ATOM 842 C CA . ASN A 1 109 ? -10.409 -4.555 1.117 1.00 98.06 109 ASN A CA 1
ATOM 843 C C . ASN A 1 109 ? -9.904 -3.786 2.347 1.00 98.06 109 ASN A C 1
ATOM 845 O O . ASN A 1 109 ? -10.675 -3.102 3.030 1.00 98.06 109 ASN A O 1
ATOM 849 N N . LEU A 1 110 ? -8.592 -3.857 2.572 1.00 98.19 110 LEU A N 1
ATOM 850 C CA . LEU A 1 110 ? -7.843 -3.014 3.497 1.00 98.19 110 LEU A CA 1
ATOM 851 C C . LEU A 1 110 ? -6.889 -2.128 2.711 1.00 98.19 110 LEU A C 1
ATOM 853 O O . LEU A 1 110 ? -6.097 -2.631 1.925 1.00 98.19 110 LEU A O 1
ATOM 857 N N . THR A 1 111 ? -6.914 -0.823 2.945 1.00 98.25 111 THR A N 1
ATOM 858 C CA . THR A 1 111 ? -5.997 0.122 2.305 1.00 98.25 111 THR A CA 1
ATOM 859 C C . THR A 1 111 ? -4.968 0.637 3.294 1.00 98.25 111 THR A C 1
ATOM 861 O O . THR A 1 111 ? -5.273 0.954 4.444 1.00 98.25 111 THR A O 1
ATOM 864 N N . ILE A 1 112 ? -3.728 0.734 2.832 1.00 97.69 112 ILE A N 1
ATOM 865 C CA . ILE A 1 112 ? -2.628 1.392 3.522 1.00 97.69 112 ILE A CA 1
ATOM 866 C C . ILE A 1 112 ? -2.191 2.546 2.629 1.00 97.69 112 ILE A C 1
ATOM 868 O O . ILE A 1 112 ? -1.751 2.335 1.502 1.00 97.69 112 ILE A O 1
ATOM 872 N N . CYS A 1 113 ? -2.306 3.769 3.131 1.00 97.38 113 CYS A N 1
ATOM 873 C CA . CYS A 1 113 ? -1.894 4.970 2.416 1.00 97.38 113 CYS A CA 1
ATOM 874 C C . CYS A 1 113 ? -1.185 5.907 3.392 1.00 97.38 113 CYS A C 1
ATOM 876 O O . CYS A 1 113 ? -1.706 6.199 4.462 1.00 97.38 113 CYS A O 1
ATOM 878 N N . HIS A 1 114 ? 0.017 6.393 3.074 1.00 95.81 114 HIS A N 1
ATOM 879 C CA . HIS A 1 114 ? 0.758 7.201 4.051 1.00 95.81 114 HIS A CA 1
ATOM 880 C C . HIS A 1 114 ? 0.039 8.520 4.375 1.00 95.81 114 HIS A C 1
ATOM 882 O O . HIS A 1 114 ? -0.108 8.882 5.542 1.00 95.81 114 HIS A O 1
ATOM 888 N N . HIS A 1 115 ? -0.433 9.212 3.340 1.00 96.75 115 HIS A N 1
ATOM 889 C CA . HIS A 1 115 ? -1.061 10.528 3.454 1.00 96.75 115 HIS A CA 1
ATOM 890 C C . HIS A 1 115 ? -2.589 10.389 3.481 1.00 96.75 115 HIS A C 1
ATOM 892 O O . HIS A 1 115 ? -3.137 9.711 2.614 1.00 96.75 115 HIS A O 1
ATOM 898 N N . PRO A 1 116 ? -3.289 11.016 4.442 1.00 96.44 116 PRO A N 1
ATOM 899 C CA . PRO A 1 116 ? -4.750 11.019 4.466 1.00 96.44 116 PRO A CA 1
ATOM 900 C C . PRO A 1 116 ? -5.349 11.897 3.351 1.00 96.44 116 PRO A C 1
ATOM 902 O O . PRO A 1 116 ? -4.643 12.771 2.841 1.00 96.44 116 PRO A O 1
ATOM 905 N N . PRO A 1 117 ? -6.642 11.718 3.001 1.00 96.94 117 PRO A N 1
ATOM 906 C CA . PRO A 1 117 ? -7.253 12.367 1.837 1.00 96.94 117 PRO A CA 1
ATOM 907 C C . PRO A 1 117 ? -7.133 13.890 1.828 1.00 96.94 117 PRO A C 1
ATOM 909 O O . PRO A 1 117 ? -6.868 14.490 0.798 1.00 96.94 117 PRO A O 1
ATOM 912 N N . ASP A 1 118 ? -7.177 14.532 2.996 1.00 96.31 118 ASP A N 1
ATOM 913 C CA . ASP A 1 118 ? -7.048 15.984 3.106 1.00 96.31 118 ASP A CA 1
ATOM 914 C C . ASP A 1 118 ? -5.662 16.541 2.733 1.00 96.31 118 ASP A C 1
ATOM 916 O O . ASP A 1 118 ? -5.485 17.757 2.734 1.00 96.31 118 ASP A O 1
ATOM 920 N N . TRP A 1 119 ? -4.669 15.690 2.464 1.00 96.81 119 TRP A N 1
ATOM 921 C CA . TRP A 1 119 ? -3.359 16.077 1.923 1.00 96.81 119 TRP A CA 1
ATOM 922 C C . TRP A 1 119 ? -3.289 16.010 0.396 1.00 96.81 119 TRP A C 1
ATOM 924 O O . TRP A 1 119 ? -2.325 16.506 -0.193 1.00 96.81 119 TRP A O 1
ATOM 934 N N . LEU A 1 120 ? -4.304 15.425 -0.228 1.00 96.81 120 LEU A N 1
ATOM 935 C CA . LEU A 1 120 ? -4.388 15.182 -1.655 1.00 96.81 120 LEU A CA 1
ATOM 936 C C . LEU A 1 120 ? -5.209 16.288 -2.331 1.00 96.81 120 LEU A C 1
ATOM 938 O O . LEU A 1 120 ? -6.156 16.813 -1.751 1.00 96.81 120 LEU A O 1
ATOM 942 N N . ILE A 1 121 ? -4.821 16.657 -3.549 1.00 95.75 121 ILE A N 1
ATOM 943 C CA . ILE A 1 121 ? -5.554 17.584 -4.419 1.00 95.75 121 ILE A CA 1
ATOM 944 C C . ILE A 1 121 ? -6.860 16.927 -4.878 1.00 95.75 121 ILE A C 1
ATOM 946 O O . ILE A 1 121 ? -7.883 17.591 -4.935 1.00 95.75 121 ILE A O 1
ATOM 950 N N . ASP A 1 122 ? -6.818 15.621 -5.145 1.00 96.56 122 ASP A N 1
ATOM 951 C CA . ASP A 1 122 ? -7.944 14.736 -5.464 1.00 96.56 122 ASP A CA 1
ATOM 952 C C . ASP A 1 122 ? -8.559 14.104 -4.199 1.00 96.56 122 ASP A C 1
ATOM 954 O O . ASP A 1 122 ? -9.024 12.968 -4.207 1.00 96.56 122 ASP A O 1
ATOM 958 N N . GLY A 1 123 ? -8.497 14.815 -3.068 1.00 96.94 123 GLY A N 1
ATOM 959 C CA . GLY A 1 123 ? -8.859 14.279 -1.756 1.00 96.94 123 GLY A CA 1
ATOM 960 C C . GLY A 1 123 ? -10.318 13.848 -1.627 1.00 96.94 123 GLY A C 1
ATOM 961 O O . GLY A 1 123 ? -10.570 12.826 -0.992 1.00 96.94 123 GLY A O 1
ATOM 962 N N . ASP A 1 124 ? -11.245 14.585 -2.240 1.00 96.88 124 ASP A N 1
ATOM 963 C CA . ASP A 1 124 ? -12.679 14.285 -2.175 1.00 96.88 124 ASP A CA 1
ATOM 964 C C . ASP A 1 124 ? -12.988 12.967 -2.916 1.00 96.88 124 ASP A C 1
ATOM 966 O O . ASP A 1 124 ? -13.529 12.041 -2.312 1.00 96.88 124 ASP A O 1
ATOM 970 N N . ASP A 1 125 ? -12.512 12.812 -4.158 1.00 96.62 125 ASP A N 1
ATOM 971 C CA . ASP A 1 125 ? -12.667 11.572 -4.941 1.00 96.62 125 ASP A CA 1
ATOM 972 C C . ASP A 1 125 ? -12.032 10.360 -4.249 1.00 96.62 125 ASP A C 1
ATOM 974 O O . ASP A 1 125 ? -12.571 9.249 -4.254 1.00 96.62 125 ASP A O 1
ATOM 978 N N . VAL A 1 126 ? -10.860 10.560 -3.641 1.00 97.62 126 VAL A N 1
ATOM 979 C CA . VAL A 1 126 ? -10.165 9.503 -2.902 1.00 97.62 126 VAL A CA 1
ATOM 980 C C . VAL A 1 126 ? -10.937 9.125 -1.642 1.00 97.62 126 VAL A C 1
ATOM 982 O O . VAL A 1 126 ? -11.007 7.942 -1.306 1.00 97.62 126 VAL A O 1
ATOM 985 N N . GLU A 1 127 ? -11.509 10.093 -0.926 1.00 97.19 127 GLU A N 1
ATOM 986 C CA . GLU A 1 127 ? -12.335 9.821 0.247 1.00 97.19 127 GLU A CA 1
ATOM 987 C C . GLU A 1 127 ? -13.589 9.020 -0.125 1.00 97.19 127 GLU A C 1
ATOM 989 O O . GLU A 1 127 ? -13.866 8.013 0.536 1.00 97.19 127 GLU A O 1
ATOM 994 N N . ASP A 1 128 ? -14.272 9.391 -1.208 1.00 96.56 128 ASP A N 1
ATOM 995 C CA . ASP A 1 128 ? -15.439 8.670 -1.724 1.00 96.56 128 ASP A CA 1
ATOM 996 C C . ASP A 1 128 ? -15.072 7.240 -2.140 1.00 96.56 128 ASP A C 1
ATOM 998 O O . ASP A 1 128 ? -15.650 6.273 -1.632 1.00 96.56 128 ASP A O 1
ATOM 1002 N N . MET A 1 129 ? -14.026 7.074 -2.959 1.00 96.81 129 MET A N 1
ATOM 1003 C CA . MET A 1 129 ? -13.525 5.757 -3.369 1.00 96.81 129 MET A CA 1
ATOM 1004 C C . MET A 1 129 ? -13.225 4.861 -2.158 1.00 96.81 129 MET A C 1
ATOM 1006 O O . MET A 1 129 ? -13.591 3.683 -2.143 1.00 96.81 129 MET A O 1
ATOM 1010 N N . LEU A 1 130 ? -12.540 5.391 -1.143 1.00 97.31 130 LEU A N 1
ATOM 1011 C CA . LEU A 1 130 ? -12.158 4.621 0.038 1.00 97.31 130 LEU A CA 1
ATOM 1012 C C . LEU A 1 130 ? -13.363 4.236 0.894 1.00 97.31 130 LEU A C 1
ATOM 1014 O O . LEU A 1 130 ? -13.449 3.088 1.329 1.00 97.31 130 LEU A O 1
ATOM 1018 N N . ASN A 1 131 ? -14.281 5.170 1.137 1.00 96.25 131 ASN A N 1
ATOM 1019 C CA . ASN A 1 131 ? -15.468 4.924 1.954 1.00 96.25 131 ASN A CA 1
ATOM 1020 C C . ASN A 1 131 ? -16.416 3.908 1.307 1.00 96.25 131 ASN A C 1
ATOM 1022 O O . ASN A 1 131 ? -17.067 3.144 2.019 1.00 96.25 131 ASN A O 1
ATOM 1026 N N . GLU A 1 132 ? -16.468 3.871 -0.025 1.00 95.00 132 GLU A N 1
ATOM 1027 C CA . GLU A 1 132 ? -17.281 2.915 -0.775 1.00 95.00 132 GLU A CA 1
ATOM 1028 C C . GLU A 1 132 ? -16.633 1.531 -0.901 1.00 95.00 132 GLU A C 1
ATOM 1030 O O . GLU A 1 132 ? -17.333 0.519 -0.892 1.00 95.00 132 GLU A O 1
ATOM 1035 N N . ARG A 1 133 ? -15.304 1.466 -1.066 1.00 96.38 133 ARG A N 1
ATOM 1036 C CA . ARG A 1 133 ? -14.629 0.249 -1.565 1.00 96.38 133 ARG A CA 1
ATOM 1037 C C . ARG A 1 133 ? -13.667 -0.395 -0.579 1.00 96.38 133 ARG A C 1
ATOM 1039 O O . ARG A 1 133 ? -13.271 -1.540 -0.804 1.00 96.38 133 ARG A O 1
ATOM 1046 N N . ALA A 1 134 ? -13.287 0.302 0.491 1.00 97.44 134 ALA A N 1
ATOM 1047 C CA . ALA A 1 134 ? -12.367 -0.187 1.512 1.00 97.44 134 ALA A CA 1
ATOM 1048 C C . ALA A 1 134 ? -13.012 -0.169 2.901 1.00 97.44 134 ALA A C 1
ATOM 1050 O O . ALA A 1 134 ? -13.138 0.876 3.544 1.00 97.44 134 ALA A O 1
ATOM 1051 N N . MET A 1 135 ? -13.343 -1.366 3.393 1.00 97.88 135 MET A N 1
ATOM 1052 C CA . MET A 1 135 ? -13.858 -1.570 4.749 1.00 97.88 135 MET A CA 1
ATOM 1053 C C . MET A 1 135 ? -12.828 -1.155 5.808 1.00 97.88 135 MET A C 1
ATOM 1055 O O . MET A 1 135 ? -13.185 -0.687 6.887 1.00 97.88 135 MET A O 1
ATOM 1059 N N . PHE A 1 136 ? -11.539 -1.308 5.506 1.00 98.38 136 PHE A N 1
ATOM 1060 C CA . PHE A 1 136 ? -10.449 -0.994 6.423 1.00 98.38 136 PHE A CA 1
ATOM 1061 C C . PHE A 1 136 ? -9.502 0.018 5.795 1.00 98.38 136 PHE A C 1
ATOM 1063 O O . PHE A 1 136 ? -9.037 -0.177 4.677 1.00 98.38 136 PHE A O 1
ATOM 1070 N N . GLN A 1 137 ? -9.211 1.104 6.510 1.00 98.19 137 GLN A N 1
ATOM 1071 C CA . GLN A 1 137 ? -8.421 2.218 5.981 1.00 98.19 137 GLN A CA 1
ATOM 1072 C C . GLN A 1 137 ? -7.348 2.632 6.989 1.00 98.19 137 GLN A C 1
ATOM 1074 O O . GLN A 1 137 ? -7.666 3.043 8.105 1.00 98.19 137 GLN A O 1
ATOM 1079 N N . VAL A 1 138 ? -6.073 2.547 6.614 1.00 98.06 138 VAL A N 1
ATOM 1080 C CA . VAL A 1 138 ? -4.935 2.850 7.491 1.00 98.06 138 VAL A CA 1
ATOM 1081 C C . VAL A 1 138 ? -4.120 4.002 6.914 1.00 98.06 138 VAL A C 1
ATOM 1083 O O . VAL A 1 138 ? -3.573 3.904 5.816 1.00 98.06 138 VAL A O 1
ATOM 1086 N N . PHE A 1 139 ? -4.001 5.076 7.696 1.00 97.19 139 PHE A N 1
ATOM 1087 C CA . PHE A 1 139 ? -3.257 6.282 7.346 1.00 97.19 139 PHE A CA 1
ATOM 1088 C C . PHE A 1 139 ? -2.124 6.589 8.313 1.00 97.19 139 PHE A C 1
ATOM 1090 O O . PHE A 1 139 ? -2.199 6.247 9.489 1.00 97.19 139 PHE A O 1
ATOM 1097 N N . GLY A 1 140 ? -1.099 7.293 7.835 1.00 92.12 140 GLY A N 1
ATOM 1098 C CA . GLY A 1 140 ? 0.009 7.794 8.646 1.00 92.12 140 GLY A CA 1
ATOM 1099 C C . GLY A 1 140 ? 0.118 9.318 8.604 1.00 92.12 140 GLY A C 1
ATOM 1100 O O . GLY A 1 140 ? -0.878 10.037 8.726 1.00 92.12 140 GLY A O 1
ATOM 1101 N N . HIS A 1 141 ? 1.355 9.796 8.444 1.00 91.31 141 HIS A N 1
ATOM 1102 C CA . HIS A 1 141 ? 1.754 11.187 8.205 1.00 91.31 141 HIS A CA 1
ATOM 1103 C C . HIS A 1 141 ? 1.506 12.188 9.349 1.00 91.31 141 HIS A C 1
ATOM 1105 O O . HIS A 1 141 ? 2.405 12.912 9.758 1.00 91.31 141 HIS A O 1
ATOM 1111 N N . LYS A 1 142 ? 0.298 12.232 9.919 1.00 87.69 142 LYS A N 1
ATOM 1112 C CA . LYS A 1 142 ? -0.086 13.224 10.940 1.00 87.69 142 LYS A CA 1
ATOM 1113 C C . LYS A 1 142 ? 0.472 12.937 12.337 1.00 87.69 142 LYS A C 1
ATOM 1115 O O . LYS A 1 142 ? 0.302 13.779 13.216 1.00 87.69 142 LYS A O 1
ATOM 1120 N N . HIS A 1 143 ? 1.044 11.748 12.549 1.00 85.69 143 HIS A N 1
ATOM 1121 C CA . HIS A 1 143 ? 1.560 11.255 13.837 1.00 85.69 143 HIS A CA 1
ATOM 1122 C C . HIS A 1 143 ? 0.545 11.385 14.987 1.00 85.69 143 HIS A C 1
ATOM 1124 O O . HIS 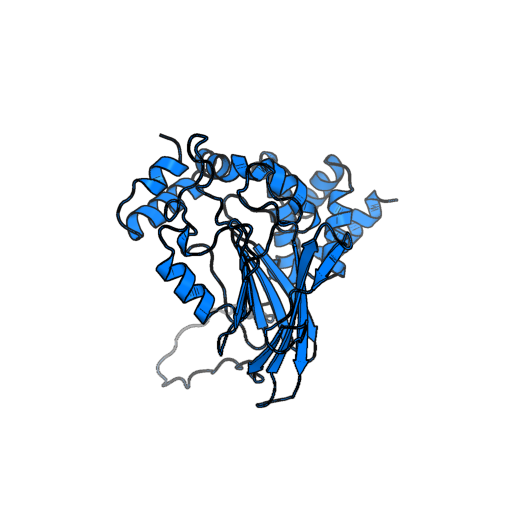A 1 143 ? 0.908 11.610 16.137 1.00 85.69 143 HIS A O 1
ATOM 1130 N N . ARG A 1 144 ? -0.753 11.274 14.677 1.00 83.38 144 ARG A N 1
ATOM 1131 C CA . ARG A 1 144 ? -1.849 11.432 15.637 1.00 83.38 144 ARG A CA 1
ATOM 1132 C C . ARG A 1 144 ? -2.732 10.206 15.593 1.00 83.38 144 ARG A C 1
ATOM 1134 O O . ARG A 1 144 ? -3.483 10.017 14.637 1.00 83.38 144 ARG A O 1
ATOM 1141 N N . GLN A 1 145 ? -2.659 9.428 16.662 1.00 87.31 145 GLN A N 1
ATOM 1142 C CA . GLN A 1 145 ? -3.422 8.204 16.811 1.00 87.31 145 GLN A CA 1
ATOM 1143 C C . GLN A 1 145 ? -4.915 8.522 16.935 1.00 87.31 145 GLN A C 1
ATOM 1145 O O . GLN A 1 145 ? -5.343 9.200 17.872 1.00 87.31 145 GLN A O 1
ATOM 1150 N N . ARG A 1 146 ? -5.708 8.084 15.957 1.00 89.88 146 ARG A N 1
ATOM 1151 C CA . ARG A 1 146 ? -7.169 8.241 15.942 1.00 89.88 146 ARG A CA 1
ATOM 1152 C C . ARG A 1 146 ? -7.815 7.015 15.322 1.00 89.88 146 ARG A C 1
ATOM 1154 O O . ARG A 1 146 ? -7.248 6.409 14.416 1.00 89.88 146 ARG A O 1
ATOM 1161 N N . ILE A 1 147 ? -9.021 6.711 15.776 1.00 93.88 147 ILE A N 1
ATOM 1162 C CA . ILE A 1 147 ? -9.902 5.726 15.160 1.00 93.88 147 ILE A CA 1
ATOM 1163 C C . ILE A 1 147 ? -11.228 6.401 14.820 1.00 93.88 147 ILE A C 1
ATOM 1165 O O . ILE A 1 147 ? -11.719 7.233 15.585 1.00 93.88 147 ILE A O 1
ATOM 1169 N N . HIS A 1 148 ? -11.768 6.079 13.653 1.00 94.81 148 HIS A N 1
ATOM 1170 C CA . HIS A 1 148 ? -13.099 6.475 13.225 1.00 94.81 148 HIS A CA 1
ATOM 1171 C C . HIS A 1 148 ? -13.858 5.223 12.795 1.00 94.81 148 HIS A C 1
ATOM 1173 O O . HIS A 1 148 ? -13.459 4.550 11.846 1.00 94.81 148 HIS A O 1
ATOM 1179 N N . GLU A 1 149 ? -14.937 4.925 13.507 1.00 94.62 149 GLU A N 1
ATOM 1180 C CA . GLU A 1 149 ? -15.803 3.770 13.280 1.00 94.62 149 GLU A CA 1
ATOM 1181 C C . GLU A 1 149 ? -17.075 4.275 12.586 1.00 94.62 149 GLU A C 1
ATOM 1183 O O . GLU A 1 149 ? -17.843 5.044 13.165 1.00 94.62 149 GLU A O 1
ATOM 1188 N N . ALA A 1 150 ? -17.267 3.892 11.326 1.00 94.56 150 ALA A N 1
ATOM 1189 C CA . ALA A 1 150 ? -18.482 4.145 10.559 1.00 94.56 150 ALA A CA 1
ATOM 1190 C C . ALA A 1 150 ? -19.266 2.839 10.387 1.00 94.56 150 ALA A C 1
ATOM 1192 O O . ALA A 1 150 ? -18.756 1.763 10.668 1.00 94.56 150 ALA A O 1
ATOM 1193 N N . ALA A 1 151 ? -20.498 2.914 9.882 1.00 93.50 151 ALA A N 1
ATOM 1194 C CA . ALA A 1 151 ? -21.333 1.722 9.704 1.00 93.50 151 ALA A CA 1
ATOM 1195 C C . ALA A 1 151 ? -20.747 0.689 8.719 1.00 93.50 151 ALA A C 1
ATOM 1197 O O . ALA A 1 151 ? -21.060 -0.494 8.819 1.00 93.50 151 ALA A O 1
ATOM 1198 N N . THR A 1 152 ? -19.930 1.134 7.759 1.00 94.25 152 THR A N 1
ATOM 1199 C CA . THR A 1 152 ? -19.400 0.304 6.665 1.00 94.25 152 THR A CA 1
ATOM 1200 C C . THR A 1 152 ? -17.876 0.235 6.624 1.00 94.25 152 THR A C 1
ATOM 1202 O O . THR A 1 152 ? -17.331 -0.553 5.854 1.00 94.25 152 THR A O 1
ATOM 1205 N N . TYR A 1 153 ? -17.174 1.034 7.435 1.00 97.06 153 TYR A N 1
ATOM 1206 C CA . TYR A 1 153 ? -15.714 1.056 7.451 1.00 97.06 153 TYR A CA 1
ATOM 1207 C C . TYR A 1 153 ? -15.135 1.443 8.816 1.00 97.06 153 TYR A C 1
ATOM 1209 O O . TYR A 1 153 ? -15.750 2.168 9.600 1.00 97.06 153 TYR A O 1
ATOM 1217 N N . VAL A 1 154 ? -13.892 1.026 9.062 1.00 97.94 154 VAL A N 1
ATOM 1218 C CA . VAL A 1 154 ? -13.054 1.529 10.157 1.00 97.94 154 VAL A CA 1
ATOM 1219 C C . VAL A 1 154 ? -11.812 2.196 9.578 1.00 97.94 154 VAL A C 1
ATOM 1221 O O . VAL A 1 154 ? -11.111 1.632 8.735 1.00 97.94 154 VAL A O 1
ATOM 1224 N N . ARG A 1 155 ? -11.528 3.414 10.048 1.00 97.69 155 ARG A N 1
ATOM 1225 C CA . ARG A 1 155 ? -10.359 4.199 9.650 1.00 97.69 155 ARG A CA 1
ATOM 1226 C C . ARG A 1 155 ? -9.428 4.418 10.835 1.00 97.69 155 ARG A C 1
ATOM 1228 O O . ARG A 1 155 ? -9.814 5.028 11.833 1.00 97.69 155 ARG A O 1
ATOM 1235 N N . TRP A 1 156 ? -8.177 4.004 10.685 1.00 97.25 156 TRP A N 1
ATOM 1236 C CA . TRP A 1 156 ? -7.103 4.243 11.642 1.00 97.25 156 TRP A CA 1
ATOM 1237 C C . TRP A 1 156 ? -6.158 5.318 11.118 1.00 97.25 156 TRP A C 1
ATOM 1239 O O . TRP A 1 156 ? -5.553 5.173 10.061 1.00 97.25 156 TRP A O 1
ATOM 1249 N N . SER A 1 157 ? -5.985 6.389 11.885 1.00 94.50 157 SER A N 1
ATOM 1250 C CA . SER A 1 157 ? -4.809 7.253 11.768 1.00 94.50 157 SER A CA 1
ATOM 1251 C C . SER A 1 157 ? -3.760 6.720 12.732 1.00 94.50 157 SER A C 1
ATOM 1253 O O . SER A 1 157 ? -3.968 6.741 13.946 1.00 94.50 157 SER A O 1
ATOM 1255 N N . ALA A 1 158 ? -2.670 6.185 12.201 1.00 89.88 158 ALA A N 1
ATOM 1256 C CA . ALA A 1 158 ? -1.568 5.660 12.979 1.00 89.88 158 ALA A CA 1
ATOM 1257 C C . ALA A 1 158 ? -0.782 6.798 13.642 1.00 89.88 158 ALA A C 1
ATOM 1259 O O . ALA A 1 158 ? -0.589 7.887 13.088 1.00 89.88 158 ALA A O 1
ATOM 1260 N N . GLY A 1 159 ? -0.322 6.519 14.857 1.00 87.50 159 GLY A N 1
ATOM 1261 C CA . GLY A 1 159 ? 0.733 7.295 15.481 1.00 87.50 159 GLY A CA 1
ATOM 1262 C C . GLY A 1 159 ? 2.101 7.008 14.857 1.00 87.50 159 GLY A C 1
ATOM 1263 O O . GLY A 1 159 ? 2.208 6.265 13.882 1.00 87.50 159 GLY A O 1
ATOM 1264 N N . SER A 1 160 ? 3.153 7.600 15.415 1.00 86.31 160 SER A N 1
ATOM 1265 C CA . SER A 1 160 ? 4.532 7.290 15.024 1.00 86.31 160 SER A CA 1
ATOM 1266 C C . SER A 1 160 ? 5.222 6.555 16.159 1.00 86.31 160 SER A C 1
ATOM 1268 O O . SER A 1 160 ? 5.126 6.992 17.298 1.00 86.31 160 SER A O 1
ATOM 1270 N N . VAL A 1 161 ? 5.949 5.476 15.868 1.00 86.44 161 VAL A N 1
ATOM 1271 C CA . VAL A 1 161 ? 6.791 4.793 16.869 1.00 86.44 161 VAL A CA 1
ATOM 1272 C C . VAL A 1 161 ? 8.013 5.645 17.230 1.00 86.44 161 VAL A C 1
ATOM 1274 O O . VAL A 1 161 ? 8.520 5.555 18.343 1.00 86.44 161 VAL A O 1
ATOM 1277 N N . ASN A 1 162 ? 8.465 6.501 16.312 1.00 84.81 162 ASN A N 1
ATOM 1278 C CA . ASN A 1 162 ? 9.604 7.393 16.506 1.00 84.81 162 ASN A CA 1
ATOM 1279 C C . ASN A 1 162 ? 9.263 8.794 15.963 1.00 84.81 162 ASN A C 1
ATOM 1281 O O . ASN A 1 162 ? 9.670 9.137 14.848 1.00 84.81 162 ASN A O 1
ATOM 1285 N N . PRO A 1 163 ? 8.434 9.579 16.678 1.00 80.50 163 PRO A N 1
ATOM 1286 C CA . PRO A 1 163 ? 8.094 10.934 16.261 1.00 80.50 163 PRO A CA 1
ATOM 1287 C C . PRO A 1 163 ? 9.326 11.839 16.319 1.00 80.50 163 PRO A C 1
ATOM 1289 O O . PRO A 1 163 ? 10.289 11.568 17.037 1.00 80.50 163 PRO A O 1
ATOM 1292 N N . SER A 1 164 ? 9.307 12.939 15.568 1.00 78.69 164 SER A N 1
ATOM 1293 C CA . SER A 1 164 ? 10.422 13.882 15.610 1.00 78.69 164 SER A CA 1
ATOM 1294 C C . SER A 1 164 ? 10.469 14.567 16.974 1.00 78.69 164 SER A C 1
ATOM 1296 O O . SER A 1 164 ? 9.441 14.971 17.512 1.00 78.69 164 SER A O 1
ATOM 1298 N N . HIS A 1 165 ? 11.665 14.798 17.515 1.00 75.06 165 HIS A N 1
ATOM 1299 C CA . HIS A 1 165 ? 11.823 15.641 18.706 1.00 75.06 165 HIS A CA 1
ATOM 1300 C C . HIS A 1 165 ? 11.413 17.104 18.463 1.00 75.06 165 HIS A C 1
ATOM 1302 O O . HIS A 1 165 ? 11.205 17.846 19.419 1.00 75.06 165 HIS A O 1
ATOM 1308 N N . ALA A 1 166 ? 11.298 17.521 17.197 1.00 72.75 166 ALA A N 1
ATOM 1309 C CA . ALA A 1 166 ? 10.772 18.829 16.819 1.00 72.75 166 ALA A CA 1
ATOM 1310 C C . ALA A 1 166 ? 9.231 18.870 16.772 1.00 72.75 166 ALA A C 1
ATOM 1312 O O . ALA A 1 166 ? 8.657 19.959 16.676 1.00 72.75 166 ALA A O 1
ATOM 1313 N N . ASP A 1 167 ? 8.552 17.718 16.841 1.00 67.88 167 ASP A N 1
ATOM 1314 C CA . ASP A 1 167 ? 7.095 17.673 16.906 1.00 67.88 167 ASP A CA 1
ATOM 1315 C C . ASP A 1 167 ? 6.634 18.274 18.239 1.00 67.88 167 ASP A C 1
ATOM 1317 O O . ASP A 1 167 ? 7.187 17.996 19.303 1.00 67.88 167 ASP A O 1
ATOM 1321 N N . LYS A 1 168 ? 5.573 19.092 18.203 1.00 66.44 168 LYS A N 1
ATOM 1322 C CA . LYS A 1 168 ? 5.023 19.745 19.410 1.00 66.44 168 LYS A CA 1
ATOM 1323 C C . LYS A 1 168 ? 4.634 18.747 20.511 1.00 66.44 168 LYS A C 1
ATOM 1325 O O . LYS A 1 168 ? 4.511 19.138 21.668 1.00 66.44 168 LYS A O 1
ATOM 1330 N N . GLN A 1 169 ? 4.395 17.493 20.135 1.00 68.19 169 GLN A N 1
ATOM 1331 C CA . GLN A 1 169 ? 4.017 16.382 20.996 1.00 68.19 169 GLN A CA 1
ATOM 1332 C C . GLN A 1 169 ? 4.832 15.151 20.570 1.00 68.19 169 GLN A C 1
ATOM 1334 O O . GLN A 1 169 ? 4.512 14.510 19.572 1.00 68.19 169 GLN A O 1
ATOM 1339 N N . PHE A 1 170 ? 5.899 14.835 21.311 1.00 72.00 170 PHE A N 1
ATOM 1340 C CA . PHE A 1 170 ? 6.633 13.577 21.155 1.00 72.00 170 PHE A CA 1
ATOM 1341 C C . PHE A 1 170 ? 5.791 12.445 21.759 1.00 72.00 170 PHE A C 1
ATOM 1343 O O . PHE A 1 170 ? 5.822 12.206 22.967 1.00 72.00 170 PHE A O 1
ATOM 1350 N N . GLU A 1 171 ? 4.985 11.789 20.925 1.00 82.44 171 GLU A N 1
ATOM 1351 C CA . GLU A 1 171 ? 4.033 10.752 21.345 1.00 82.44 171 GLU A CA 1
ATOM 1352 C C . GLU A 1 171 ? 4.266 9.424 20.602 1.00 82.44 171 GLU A C 1
ATOM 1354 O O . GLU A 1 171 ? 3.492 9.076 19.702 1.00 82.44 171 GLU A O 1
ATOM 1359 N N . PRO A 1 172 ? 5.318 8.658 20.969 1.00 91.00 172 PRO A N 1
ATOM 1360 C CA . PRO A 1 172 ? 5.529 7.326 20.425 1.00 91.00 172 PRO A CA 1
ATOM 1361 C C . PRO A 1 172 ? 4.279 6.465 20.601 1.00 91.00 172 PRO A C 1
ATOM 1363 O O . PRO A 1 172 ? 3.711 6.405 21.691 1.00 91.00 172 PRO A O 1
ATOM 1366 N N . SER A 1 173 ? 3.810 5.822 19.542 1.00 92.69 173 SER A N 1
ATOM 1367 C CA . SER A 1 173 ? 2.538 5.094 19.560 1.00 92.69 173 SER A CA 1
ATOM 1368 C C . SER A 1 173 ? 2.465 4.031 18.468 1.00 92.69 173 SER A C 1
ATOM 1370 O O . SER A 1 173 ? 3.120 4.136 17.431 1.00 92.69 173 SER A O 1
ATOM 1372 N N . TYR A 1 174 ? 1.663 2.995 18.712 1.00 93.31 174 TYR A N 1
ATOM 1373 C CA . TYR A 1 174 ? 1.373 1.932 17.752 1.00 93.31 174 TYR A CA 1
ATOM 1374 C C . TYR A 1 174 ? -0.048 1.390 17.939 1.00 93.31 174 TYR A C 1
ATOM 1376 O O . TYR A 1 174 ? -0.664 1.565 18.993 1.00 93.31 174 TYR A O 1
ATOM 1384 N N . ASN A 1 175 ? -0.556 0.717 16.907 1.00 93.69 175 ASN A N 1
ATOM 1385 C CA . ASN A 1 175 ? -1.857 0.056 16.916 1.00 93.69 175 ASN A CA 1
ATOM 1386 C C . ASN A 1 175 ? -1.667 -1.454 16.747 1.00 93.69 175 ASN A C 1
ATOM 1388 O O . ASN A 1 175 ? -0.800 -1.876 15.985 1.00 93.69 175 ASN A O 1
ATOM 1392 N N . ILE A 1 176 ? -2.521 -2.247 17.388 1.00 95.62 176 ILE A N 1
ATOM 1393 C CA . ILE A 1 176 ? -2.763 -3.649 17.032 1.00 95.62 176 ILE A CA 1
ATOM 1394 C C . ILE A 1 176 ? -4.208 -3.731 16.542 1.00 95.62 176 ILE A C 1
ATOM 1396 O O . ILE A 1 176 ? -5.111 -3.197 17.189 1.00 95.62 176 ILE A O 1
ATOM 1400 N N . ILE A 1 177 ? -4.412 -4.342 15.377 1.00 96.69 177 ILE A N 1
ATOM 1401 C CA . ILE A 1 177 ? -5.728 -4.525 14.760 1.00 96.69 177 ILE A CA 1
ATOM 1402 C C . ILE A 1 177 ? -5.964 -6.025 14.641 1.00 96.69 177 ILE A C 1
ATOM 1404 O O . ILE A 1 177 ? -5.187 -6.727 13.997 1.00 96.69 177 ILE A O 1
ATOM 1408 N N . GLU A 1 178 ? -7.042 -6.495 15.251 1.00 97.38 178 GLU A N 1
ATOM 1409 C CA . GLU A 1 178 ? -7.518 -7.866 15.144 1.00 97.38 178 GLU A CA 1
ATOM 1410 C C . GLU A 1 178 ? -8.806 -7.879 14.323 1.00 97.38 178 GLU A C 1
ATOM 1412 O O . GLU A 1 178 ? -9.733 -7.106 14.583 1.00 97.38 178 GLU A O 1
ATOM 1417 N N . LEU A 1 179 ? -8.851 -8.762 13.329 1.00 97.69 179 LEU A N 1
ATOM 1418 C CA . LEU A 1 179 ? -9.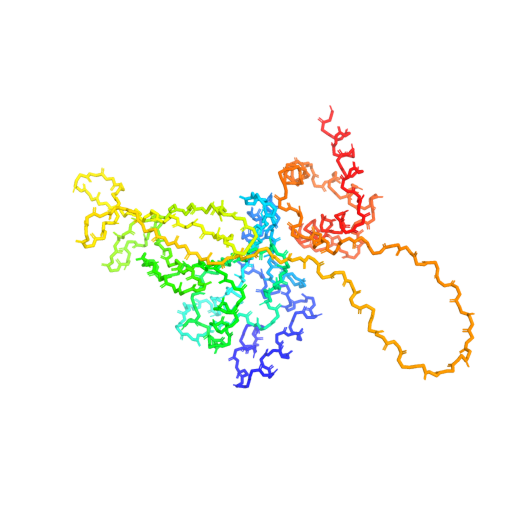978 -8.944 12.423 1.00 97.69 179 LEU A CA 1
ATOM 1419 C C . LEU A 1 179 ? -10.416 -10.403 12.506 1.00 97.69 179 LEU A C 1
ATOM 1421 O O . LEU A 1 179 ? -9.593 -11.295 12.314 1.00 97.69 179 LEU A O 1
ATOM 1425 N N . ASN A 1 180 ? -11.695 -10.647 12.782 1.00 97.56 180 ASN A N 1
ATOM 1426 C CA . ASN A 1 180 ? -12.249 -11.995 12.880 1.00 97.56 180 ASN A CA 1
ATOM 1427 C C . ASN A 1 180 ? -13.554 -12.092 12.091 1.00 97.56 180 ASN A C 1
ATOM 1429 O O . ASN A 1 180 ? -14.427 -11.237 12.220 1.00 97.56 180 ASN A O 1
ATOM 1433 N N . VAL A 1 181 ? -13.717 -13.152 11.302 1.00 97.50 181 VAL A N 1
ATOM 1434 C CA . VAL A 1 181 ? -14.998 -13.441 10.646 1.00 97.50 181 VAL A CA 1
ATOM 1435 C C . VAL A 1 181 ? -15.910 -14.157 11.637 1.00 97.50 181 VAL A C 1
ATOM 1437 O O . VAL A 1 181 ? -15.529 -15.182 12.203 1.00 97.50 181 VAL A O 1
ATOM 1440 N N . ALA A 1 182 ? -17.119 -13.638 11.831 1.00 96.50 182 ALA A N 1
ATOM 1441 C CA . ALA A 1 182 ? -18.127 -14.225 12.707 1.00 96.50 182 ALA A CA 1
ATOM 1442 C C . ALA A 1 182 ? -19.465 -14.379 11.976 1.00 96.50 182 ALA A C 1
ATOM 1444 O O . ALA A 1 182 ? -19.797 -13.590 11.093 1.00 96.50 182 ALA A O 1
ATOM 1445 N N . GLY A 1 183 ? -20.260 -15.373 12.376 1.00 94.25 183 GLY A N 1
ATOM 1446 C CA . GLY A 1 183 ? -21.547 -15.669 11.742 1.00 94.25 183 GLY A CA 1
ATOM 1447 C C . GLY A 1 183 ? -21.420 -16.363 10.381 1.00 94.25 183 GLY A C 1
ATOM 1448 O O . GLY A 1 183 ? -20.324 -16.631 9.893 1.00 94.25 183 GLY A O 1
ATOM 1449 N N . GLU A 1 184 ? -22.567 -16.665 9.775 1.00 91.69 184 GLU A N 1
ATOM 1450 C CA . GLU A 1 184 ? -22.680 -17.401 8.512 1.00 91.69 184 GLU A CA 1
ATOM 1451 C C . GLU A 1 184 ? -23.812 -16.821 7.650 1.00 91.69 184 GLU A C 1
ATOM 1453 O O . GLU A 1 184 ? -24.746 -16.195 8.159 1.00 91.69 184 GLU A O 1
ATOM 1458 N N . GLY A 1 185 ? -23.743 -17.041 6.334 1.00 90.56 185 GLY A N 1
ATOM 1459 C CA . GLY A 1 185 ? -24.787 -16.622 5.397 1.00 90.56 185 GLY A CA 1
ATOM 1460 C C . GLY A 1 185 ? -25.067 -15.119 5.463 1.00 90.56 185 GLY A C 1
ATOM 1461 O O . GLY A 1 185 ? -24.170 -14.307 5.244 1.00 90.56 185 GLY A O 1
ATOM 1462 N N . GLN A 1 186 ? -26.315 -14.754 5.762 1.00 92.56 186 GLN A N 1
ATOM 1463 C CA . GLN A 1 186 ? -26.759 -13.357 5.864 1.00 92.56 186 GLN A CA 1
ATOM 1464 C C . GLN A 1 186 ? -26.303 -12.662 7.156 1.00 92.56 186 GLN A C 1
ATOM 1466 O O . GLN A 1 186 ? -26.193 -11.443 7.184 1.00 92.56 186 GLN A O 1
ATOM 1471 N N . GLU A 1 187 ? -25.986 -13.428 8.201 1.00 94.44 187 GLU A N 1
ATOM 1472 C CA . GLU A 1 187 ? -25.540 -12.906 9.500 1.00 94.44 187 GLU A CA 1
ATOM 1473 C C . GLU A 1 187 ? -24.007 -12.826 9.601 1.00 94.44 187 GLU A C 1
ATOM 1475 O O . GLU A 1 187 ? -23.461 -12.508 10.664 1.00 94.44 187 GLU A O 1
ATOM 1480 N N . ARG A 1 188 ? -23.289 -13.151 8.513 1.00 96.44 188 ARG A N 1
ATOM 1481 C CA . ARG A 1 188 ? -21.828 -13.063 8.471 1.00 96.44 188 ARG A CA 1
ATOM 1482 C C . ARG A 1 188 ? -21.392 -11.603 8.603 1.00 96.44 188 ARG A C 1
ATOM 1484 O O . ARG A 1 188 ? -21.936 -10.707 7.957 1.00 96.44 188 ARG A O 1
ATOM 1491 N N . ARG A 1 189 ? -20.389 -11.369 9.443 1.00 96.88 189 ARG A N 1
ATOM 1492 C CA . ARG A 1 189 ? -19.822 -10.053 9.750 1.00 96.88 189 ARG A CA 1
ATOM 1493 C C . ARG A 1 189 ? -18.326 -10.152 10.018 1.00 96.88 189 ARG A C 1
ATOM 1495 O O . ARG A 1 189 ? -17.806 -11.238 10.281 1.00 96.88 189 ARG A O 1
ATOM 1502 N N . ILE A 1 190 ? -17.655 -9.006 9.992 1.00 98.00 190 ILE A N 1
ATOM 1503 C CA . ILE A 1 190 ? -16.265 -8.876 10.422 1.00 98.00 190 ILE A CA 1
ATOM 1504 C C . ILE A 1 190 ? -16.241 -8.174 11.776 1.00 98.00 190 ILE A C 1
ATOM 1506 O O . ILE A 1 190 ? -16.610 -7.004 11.876 1.00 98.00 190 ILE A O 1
ATOM 1510 N N . ASP A 1 191 ? -15.818 -8.895 12.808 1.00 97.94 191 ASP A N 1
ATOM 1511 C CA . ASP A 1 191 ? -15.566 -8.359 14.139 1.00 97.94 191 ASP A CA 1
ATOM 1512 C C . ASP A 1 191 ? -14.166 -7.721 14.156 1.00 97.94 191 ASP A C 1
ATOM 1514 O O . ASP A 1 191 ? -13.174 -8.337 13.758 1.00 97.94 191 ASP A O 1
ATOM 1518 N N . VAL A 1 192 ? -14.092 -6.476 14.622 1.00 98.12 192 VAL A N 1
ATOM 1519 C CA . VAL A 1 192 ? -12.881 -5.651 14.654 1.00 98.12 192 VAL A CA 1
ATOM 1520 C C . VAL A 1 192 ? -12.549 -5.321 16.103 1.00 98.12 192 VAL A C 1
ATOM 1522 O O . VAL A 1 192 ? -13.380 -4.762 16.823 1.00 98.12 192 VAL A O 1
ATOM 1525 N N . ALA A 1 193 ? -11.324 -5.614 16.530 1.00 97.56 193 ALA A N 1
ATOM 1526 C CA . ALA A 1 193 ? -10.782 -5.138 17.797 1.00 97.56 193 ALA A CA 1
ATOM 1527 C C . ALA A 1 193 ? -9.521 -4.309 17.540 1.00 97.56 193 ALA A C 1
ATOM 1529 O O . ALA A 1 193 ? -8.546 -4.782 16.963 1.00 97.56 193 ALA A O 1
ATOM 1530 N N . SER A 1 194 ? -9.555 -3.042 17.950 1.00 96.75 194 SER A N 1
ATOM 1531 C CA . SER A 1 194 ? -8.417 -2.132 17.817 1.00 96.75 194 SER A CA 1
ATOM 1532 C C . SER A 1 194 ? -7.837 -1.801 19.183 1.00 96.75 194 SER A C 1
ATOM 1534 O O . SER A 1 194 ? -8.535 -1.275 20.054 1.00 96.75 194 SER A O 1
ATOM 1536 N N . HIS A 1 195 ? -6.546 -2.065 19.344 1.00 95.62 195 HIS A N 1
ATOM 1537 C CA . HIS A 1 195 ? -5.777 -1.767 20.543 1.00 95.62 195 HIS A CA 1
ATOM 1538 C C . HIS A 1 195 ? -4.824 -0.623 20.222 1.00 95.62 195 HIS A C 1
ATOM 1540 O O . HIS A 1 195 ? -3.940 -0.749 19.373 1.00 95.62 195 HIS A O 1
ATOM 1546 N N . LEU A 1 196 ? -5.029 0.516 20.871 1.00 94.00 196 LEU A N 1
ATOM 1547 C CA . LEU A 1 196 ? -4.245 1.719 20.637 1.00 94.00 196 LEU A CA 1
ATOM 1548 C C . LEU A 1 196 ? -3.282 1.897 21.804 1.00 94.00 196 LEU A C 1
ATOM 1550 O O . LEU A 1 196 ? -3.725 2.052 22.937 1.00 94.00 196 LEU A O 1
ATOM 1554 N N . TYR A 1 197 ? -1.981 1.896 21.532 1.00 93.88 197 TYR A N 1
ATOM 1555 C CA . TYR A 1 197 ? -0.948 2.086 22.543 1.00 93.88 197 TYR A CA 1
ATOM 1556 C C . TYR A 1 197 ? -0.211 3.398 22.345 1.00 93.88 197 TYR A C 1
ATOM 1558 O O . TYR A 1 197 ? 0.210 3.729 21.235 1.00 93.88 197 TYR A O 1
ATOM 1566 N N . LYS A 1 198 ? 0.009 4.098 23.455 1.00 92.44 198 LYS A N 1
ATOM 1567 C CA . LYS A 1 198 ? 0.789 5.327 23.520 1.00 92.44 198 LYS A CA 1
ATOM 1568 C C . LYS A 1 198 ? 1.858 5.199 24.593 1.00 92.44 198 LYS A C 1
ATOM 1570 O O . LYS A 1 198 ? 1.600 4.717 25.694 1.00 92.44 198 LYS A O 1
ATOM 1575 N N . TYR A 1 199 ? 3.060 5.646 24.268 1.00 91.31 199 TYR A N 1
ATOM 1576 C CA . TYR A 1 199 ? 4.151 5.742 25.216 1.00 91.31 199 TYR A CA 1
ATOM 1577 C C . TYR A 1 199 ? 3.875 6.834 26.243 1.00 91.31 199 TYR A C 1
ATOM 1579 O O . TYR A 1 199 ? 3.466 7.951 25.916 1.00 91.31 199 TYR A O 1
ATOM 1587 N N . GLN A 1 200 ? 4.161 6.511 27.494 1.00 89.62 200 GLN A N 1
ATOM 1588 C CA . GLN A 1 200 ? 4.204 7.465 28.585 1.00 89.62 200 GLN A CA 1
ATOM 1589 C C . GLN A 1 200 ? 5.476 7.250 29.412 1.00 89.62 200 GLN A C 1
ATOM 1591 O O . GLN A 1 200 ? 5.956 6.123 29.531 1.00 89.62 200 GLN A O 1
ATOM 1596 N N . PRO A 1 201 ? 6.021 8.319 30.013 1.00 87.31 201 PRO A N 1
ATOM 1597 C CA . PRO A 1 201 ? 7.252 8.225 30.787 1.00 87.31 201 PRO A CA 1
ATOM 1598 C C . PRO A 1 201 ? 7.045 7.642 32.193 1.00 87.31 201 PRO A C 1
ATOM 1600 O O . PRO A 1 201 ? 8.009 7.185 32.797 1.00 87.31 201 PRO A O 1
ATOM 1603 N N . GLN A 1 202 ? 5.829 7.693 32.757 1.00 87.62 202 GLN A N 1
ATOM 1604 C CA . GLN A 1 202 ? 5.577 7.304 34.151 1.00 87.62 202 GLN A CA 1
ATOM 1605 C C . GLN A 1 202 ? 4.186 6.667 34.358 1.00 87.62 202 GLN A C 1
ATOM 1607 O O . GLN A 1 202 ? 3.182 7.366 34.220 1.00 87.62 202 GLN A O 1
ATOM 1612 N N . PRO A 1 203 ? 4.110 5.377 34.754 1.00 89.00 203 PRO A N 1
ATOM 1613 C CA . PRO A 1 203 ? 5.178 4.379 34.623 1.00 89.00 203 PRO A CA 1
ATOM 1614 C C . PRO A 1 203 ? 5.663 4.285 33.174 1.00 89.00 203 PRO A C 1
ATOM 1616 O O . PRO A 1 203 ? 4.862 4.441 32.250 1.00 89.00 203 PRO A O 1
ATOM 1619 N N . GLU A 1 204 ? 6.965 4.063 33.000 1.00 92.25 204 GLU A N 1
ATOM 1620 C CA . GLU A 1 204 ? 7.594 3.988 31.683 1.00 92.25 204 GLU A CA 1
ATOM 1621 C C . GLU A 1 204 ? 7.034 2.809 30.889 1.00 92.25 204 GLU A C 1
ATOM 1623 O O . GLU A 1 204 ? 7.020 1.669 31.358 1.00 92.25 204 GLU A O 1
ATOM 1628 N N . GLY A 1 205 ? 6.557 3.093 29.682 1.00 91.50 205 GLY A N 1
ATOM 1629 C CA . GLY A 1 205 ? 6.125 2.070 28.745 1.00 91.50 205 GLY A CA 1
ATOM 1630 C C . GLY A 1 205 ? 4.944 2.496 27.891 1.00 91.50 205 GLY A C 1
ATOM 1631 O O . GLY A 1 205 ? 4.375 3.580 28.033 1.00 91.50 205 GLY A O 1
ATOM 1632 N N . PHE A 1 206 ? 4.571 1.600 26.986 1.00 93.62 206 PHE A N 1
ATOM 1633 C CA . PHE A 1 206 ? 3.375 1.748 26.175 1.00 93.62 206 PHE A CA 1
ATOM 1634 C C . PHE A 1 206 ? 2.150 1.339 26.981 1.00 93.62 206 PHE A C 1
ATOM 1636 O O . PHE A 1 206 ? 2.042 0.196 27.422 1.00 93.62 206 PHE A O 1
ATOM 1643 N N . GLN A 1 207 ? 1.229 2.278 27.158 1.00 93.44 207 GLN A N 1
ATOM 1644 C CA . GLN A 1 207 ? -0.038 2.048 27.835 1.00 93.44 207 GLN A CA 1
ATOM 1645 C C . GLN A 1 207 ? -1.195 2.115 26.840 1.00 93.44 207 GLN A C 1
ATOM 1647 O O . GLN A 1 207 ? -1.125 2.880 25.869 1.00 93.44 207 GLN A O 1
ATOM 1652 N N . PRO A 1 208 ? -2.263 1.336 27.068 1.00 93.56 208 PRO A N 1
ATOM 1653 C CA . PRO A 1 208 ? -3.438 1.395 26.222 1.00 93.56 208 PRO A CA 1
ATOM 1654 C C . PRO A 1 208 ? -4.159 2.740 26.372 1.00 93.56 208 PRO A C 1
ATOM 1656 O O . PRO A 1 208 ? -4.344 3.252 27.481 1.00 93.56 208 PRO A O 1
ATOM 1659 N N . ILE A 1 209 ? -4.621 3.289 25.253 1.00 90.69 209 ILE A N 1
ATOM 1660 C CA . ILE A 1 209 ? -5.536 4.426 25.228 1.00 90.69 209 ILE A CA 1
ATOM 1661 C C . ILE A 1 209 ? -6.916 3.918 25.627 1.00 90.69 209 ILE A C 1
ATOM 1663 O O . ILE A 1 209 ? -7.552 3.160 24.897 1.00 90.69 209 ILE A O 1
ATOM 1667 N N . ARG A 1 210 ? -7.382 4.360 26.794 1.00 89.19 210 ARG A N 1
ATOM 1668 C CA . ARG A 1 210 ? -8.696 3.987 27.314 1.00 89.19 210 ARG A CA 1
ATOM 1669 C C . ARG A 1 210 ? -9.790 4.880 26.744 1.00 89.19 210 ARG A C 1
ATOM 1671 O O . ARG A 1 210 ? -9.623 6.093 26.621 1.00 89.19 210 ARG A O 1
ATOM 1678 N N . LYS A 1 211 ? -10.931 4.267 26.456 1.00 84.81 211 LYS A N 1
ATOM 1679 C CA . LYS A 1 211 ? -12.204 4.942 26.212 1.00 84.81 211 LYS A CA 1
ATOM 1680 C C . LYS A 1 211 ? -12.705 5.621 27.490 1.00 84.81 211 LYS A C 1
ATOM 1682 O O . LYS A 1 211 ? -12.277 5.307 28.602 1.00 84.81 211 LYS A O 1
ATOM 1687 N N . ASN A 1 212 ? -13.675 6.521 27.331 1.00 83.50 212 ASN A N 1
ATOM 1688 C CA . ASN A 1 212 ? -14.321 7.209 28.456 1.00 83.50 212 ASN A CA 1
ATOM 1689 C C . ASN A 1 212 ? -15.026 6.245 29.430 1.00 83.50 212 ASN A C 1
ATOM 1691 O O . ASN A 1 212 ? -15.202 6.581 30.596 1.00 83.50 212 ASN A O 1
ATOM 1695 N N . ASP A 1 213 ? -15.419 5.059 28.961 1.00 85.75 213 ASP A N 1
ATOM 1696 C CA . ASP A 1 213 ? -16.029 3.991 29.763 1.00 85.75 213 ASP A CA 1
ATOM 1697 C C . ASP A 1 213 ? -14.997 3.098 30.485 1.00 85.75 213 ASP A C 1
ATOM 1699 O O . ASP A 1 213 ? -15.371 2.164 31.192 1.00 85.75 213 ASP A O 1
ATOM 1703 N N . GLY A 1 214 ? -13.701 3.384 30.325 1.00 86.56 214 GLY A N 1
ATOM 1704 C CA . GLY A 1 214 ? -12.599 2.650 30.941 1.00 86.56 214 GLY A CA 1
ATOM 1705 C C . GLY A 1 214 ? -12.101 1.439 30.150 1.00 86.56 214 GLY A C 1
ATOM 1706 O O . GLY A 1 214 ? -11.085 0.869 30.549 1.00 86.56 214 GLY A O 1
ATOM 1707 N N . GLN A 1 215 ? -12.748 1.061 29.041 1.00 89.31 215 GLN A N 1
ATOM 1708 C CA . GLN A 1 215 ? -12.279 -0.034 28.186 1.00 89.31 215 GLN A CA 1
ATOM 1709 C C . GLN A 1 215 ? -11.011 0.367 27.423 1.00 89.31 215 GLN A C 1
ATOM 1711 O O . GLN A 1 215 ? -10.855 1.512 27.006 1.00 89.31 215 GLN A O 1
ATOM 1716 N N . ASP A 1 216 ? -10.112 -0.586 27.207 1.00 92.62 216 ASP A N 1
ATOM 1717 C CA . ASP A 1 216 ? -8.843 -0.425 26.485 1.00 92.62 216 ASP A CA 1
ATOM 1718 C C . ASP A 1 216 ? -8.873 -0.969 25.047 1.00 92.62 216 ASP A C 1
ATOM 1720 O O . ASP A 1 216 ? -7.894 -0.835 24.312 1.00 92.62 216 ASP A O 1
ATOM 1724 N N . VAL A 1 217 ? -10.008 -1.540 24.629 1.00 94.94 217 VAL A N 1
ATOM 1725 C CA . VAL A 1 217 ? -10.208 -2.094 23.286 1.00 94.94 217 VAL A CA 1
ATOM 1726 C C . VAL A 1 217 ? -11.369 -1.400 22.582 1.00 94.94 217 VAL A C 1
ATOM 1728 O O . VAL A 1 217 ? -12.490 -1.302 23.094 1.00 94.94 217 VAL A O 1
ATOM 1731 N N . PHE A 1 218 ? -11.121 -0.954 21.355 1.00 94.31 218 PHE A N 1
ATOM 1732 C CA . PHE A 1 218 ? -12.149 -0.422 20.470 1.00 94.31 218 PHE A CA 1
ATOM 1733 C C . PHE A 1 218 ? -12.742 -1.568 19.657 1.00 94.31 218 PHE A C 1
ATOM 1735 O O . PHE A 1 218 ? -12.122 -2.051 18.712 1.00 94.31 218 PHE A O 1
ATOM 1742 N N . ARG A 1 219 ? -13.904 -2.054 20.106 1.00 95.50 219 ARG A N 1
ATOM 1743 C CA . ARG A 1 219 ? -14.657 -3.123 19.451 1.00 95.50 219 ARG A CA 1
ATOM 1744 C C . ARG A 1 219 ? -15.719 -2.545 18.526 1.00 95.50 219 ARG A C 1
ATOM 1746 O O . ARG A 1 219 ? -16.556 -1.762 18.976 1.00 95.50 219 ARG A O 1
ATOM 1753 N N . HIS A 1 220 ? -15.715 -3.017 17.290 1.00 96.44 220 HIS A N 1
ATOM 1754 C CA . HIS A 1 220 ? -16.703 -2.712 16.266 1.00 96.44 220 HIS A CA 1
ATOM 1755 C C . HIS A 1 220 ? -17.009 -3.973 15.453 1.00 96.44 220 HIS A C 1
ATOM 1757 O O . HIS A 1 220 ? -16.273 -4.955 15.530 1.00 96.44 220 HIS A O 1
ATOM 1763 N N . TRP A 1 221 ? -18.094 -3.969 14.688 1.00 96.81 221 TRP A N 1
ATOM 1764 C CA . TRP A 1 221 ? -18.400 -5.047 13.757 1.00 96.81 221 TRP A CA 1
ATOM 1765 C C . TRP A 1 221 ? -19.091 -4.480 12.524 1.00 96.81 221 TRP A C 1
ATOM 1767 O O . TRP A 1 221 ? -19.868 -3.533 12.633 1.00 96.81 221 TRP A O 1
ATOM 1777 N N . ILE A 1 222 ? -18.807 -5.064 11.362 1.00 97.62 222 ILE A N 1
ATOM 1778 C CA . ILE A 1 222 ? -19.355 -4.615 10.077 1.00 97.62 222 ILE A CA 1
ATOM 1779 C C . ILE A 1 222 ? -20.061 -5.799 9.404 1.00 97.62 222 ILE A C 1
ATOM 1781 O O . ILE A 1 222 ? -19.436 -6.856 9.262 1.00 97.62 222 ILE A O 1
ATOM 1785 N N . PRO A 1 223 ? -21.340 -5.668 8.992 1.00 96.50 223 PRO A N 1
ATOM 1786 C CA . PRO A 1 223 ? -22.019 -6.694 8.205 1.00 96.50 223 PRO A CA 1
ATOM 1787 C C . PRO A 1 223 ? -21.233 -7.032 6.933 1.00 96.50 223 PRO A C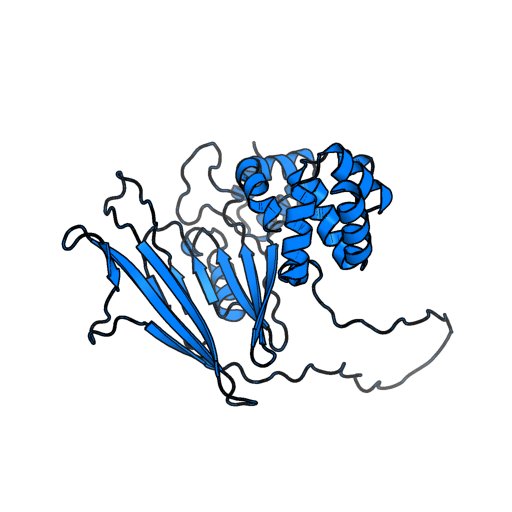 1
ATOM 1789 O O . PRO A 1 223 ? -20.828 -6.140 6.190 1.00 96.50 223 PRO A O 1
ATOM 1792 N N . PHE A 1 224 ? -21.044 -8.320 6.664 1.00 95.94 224 PHE A N 1
ATOM 1793 C CA . PHE A 1 224 ? -20.376 -8.805 5.460 1.00 95.94 224 PHE A CA 1
ATOM 1794 C C . PHE A 1 224 ? -20.993 -10.142 5.029 1.00 95.94 224 PHE A C 1
ATOM 1796 O O . PHE A 1 224 ? -20.358 -11.195 5.172 1.00 95.94 224 PHE A O 1
ATOM 1803 N N . PRO A 1 225 ? -22.258 -10.131 4.567 1.00 92.69 225 PRO A N 1
ATOM 1804 C CA . PRO A 1 225 ? -22.974 -11.350 4.212 1.00 92.69 225 PRO A CA 1
ATOM 1805 C C . PRO A 1 225 ? -22.243 -12.126 3.110 1.00 92.69 225 PRO A C 1
ATOM 1807 O O . PRO A 1 225 ? -21.424 -11.580 2.368 1.00 92.69 225 PRO A O 1
ATOM 1810 N N . VAL A 1 226 ? -22.499 -13.432 3.028 1.00 90.62 226 VAL A N 1
ATOM 1811 C CA . VAL A 1 226 ? -21.959 -14.274 1.953 1.00 90.62 226 VAL A CA 1
ATOM 1812 C C . VAL A 1 226 ? -22.502 -13.791 0.617 1.00 90.62 226 VAL A C 1
ATOM 1814 O O . VAL A 1 226 ? -23.711 -13.805 0.388 1.00 90.62 226 VAL A O 1
ATOM 1817 N N . GLU A 1 227 ? -21.597 -13.403 -0.274 1.00 84.88 227 GLU A N 1
ATOM 1818 C CA . GLU A 1 227 ? -21.933 -13.175 -1.669 1.00 84.88 227 GLU A CA 1
ATOM 1819 C C . GLU A 1 227 ? -21.744 -14.494 -2.410 1.00 84.88 227 GLU A C 1
ATOM 1821 O O . GLU A 1 227 ? -20.628 -15.013 -2.516 1.00 84.88 227 GLU A O 1
ATOM 1826 N N . GLU A 1 228 ? -22.839 -15.071 -2.904 1.00 73.75 228 GLU A N 1
ATOM 1827 C CA . GLU A 1 228 ? -22.734 -16.184 -3.839 1.00 73.75 228 GLU A CA 1
ATOM 1828 C C . GLU A 1 228 ? -21.976 -15.686 -5.069 1.00 73.75 228 GLU A C 1
ATOM 1830 O O . GLU A 1 228 ? -22.363 -14.682 -5.675 1.00 73.75 228 GLU A O 1
ATOM 1835 N N . ALA A 1 229 ? -20.883 -16.368 -5.426 1.00 57.41 229 ALA A N 1
ATOM 1836 C CA . ALA A 1 229 ? -20.167 -16.086 -6.659 1.00 57.41 229 ALA A CA 1
ATOM 1837 C C . ALA A 1 229 ? -21.192 -16.135 -7.792 1.00 57.41 229 ALA A C 1
ATOM 1839 O O . ALA A 1 229 ? -21.744 -17.197 -8.086 1.00 57.41 229 ALA A O 1
ATOM 1840 N N . CYS A 1 230 ? -21.513 -14.975 -8.367 1.00 39.00 230 CYS A N 1
ATOM 1841 C CA . CYS A 1 230 ? -22.522 -14.896 -9.404 1.00 39.00 230 CYS A CA 1
ATOM 1842 C C . CYS A 1 230 ? -21.986 -15.701 -10.590 1.00 39.00 230 CYS A C 1
ATOM 1844 O O . CYS A 1 230 ? -21.131 -15.229 -11.340 1.00 39.00 230 CYS A O 1
ATOM 1846 N N . GLY A 1 231 ? -22.456 -16.944 -10.734 1.00 40.47 231 GLY A N 1
ATOM 1847 C CA . GLY A 1 231 ? -22.293 -17.702 -11.959 1.00 40.47 231 GLY A CA 1
ATOM 1848 C C . GLY A 1 231 ? -22.764 -16.801 -13.086 1.00 40.47 231 GLY A C 1
ATOM 1849 O O . GLY A 1 231 ? -23.827 -16.188 -12.967 1.00 40.47 231 GLY A O 1
ATOM 1850 N N . VAL A 1 232 ? -21.923 -16.655 -14.113 1.00 34.25 232 VAL A N 1
ATOM 1851 C CA . VAL A 1 232 ? -22.176 -15.843 -15.304 1.00 34.25 232 VAL A CA 1
ATOM 1852 C C . VAL A 1 232 ? -23.661 -15.915 -15.629 1.00 34.25 232 VAL A C 1
ATOM 1854 O O . VAL A 1 232 ? -24.161 -16.965 -16.037 1.00 34.25 232 VAL A O 1
ATOM 1857 N N . ARG A 1 233 ? -24.389 -14.815 -15.403 1.00 31.28 233 ARG A N 1
ATOM 1858 C CA . ARG A 1 233 ? -25.749 -14.690 -15.909 1.00 31.28 233 ARG A CA 1
ATOM 1859 C C . ARG A 1 233 ? -25.597 -14.712 -17.421 1.00 31.28 233 ARG A C 1
ATOM 1861 O O . ARG A 1 233 ? -25.309 -13.685 -18.028 1.00 31.28 233 ARG A O 1
ATOM 1868 N N . THR A 1 234 ? -25.743 -15.885 -18.032 1.00 32.97 234 THR A N 1
ATOM 1869 C CA . THR A 1 234 ? -26.040 -15.991 -19.454 1.00 32.97 234 THR A CA 1
ATOM 1870 C C . THR A 1 234 ? -27.355 -15.257 -19.632 1.00 32.97 234 THR A C 1
ATOM 1872 O O . THR A 1 234 ? -28.426 -15.798 -19.351 1.00 32.97 234 THR A O 1
ATOM 1875 N N . GLY A 1 235 ? -27.257 -13.975 -19.983 1.00 32.25 235 GLY A N 1
ATOM 1876 C CA . GLY A 1 235 ? -28.398 -13.172 -20.367 1.00 32.25 235 GLY A CA 1
ATOM 1877 C C . GLY A 1 235 ? -29.162 -13.954 -21.420 1.00 32.25 235 GLY A C 1
ATOM 1878 O O . GLY A 1 235 ? -28.573 -14.439 -22.388 1.00 32.25 235 GLY A O 1
ATOM 1879 N N . ALA A 1 236 ? -30.456 -14.137 -21.179 1.00 29.47 236 ALA A N 1
ATOM 1880 C CA . ALA A 1 236 ? -31.361 -14.723 -22.143 1.00 29.47 236 ALA A CA 1
ATOM 1881 C C . ALA A 1 236 ? -31.180 -13.993 -23.482 1.00 29.47 236 ALA A C 1
ATOM 1883 O O . ALA A 1 236 ? -31.504 -12.812 -23.609 1.00 29.47 236 ALA A O 1
ATOM 1884 N N . MET A 1 237 ? -30.611 -14.695 -24.463 1.00 32.38 237 MET A N 1
ATOM 1885 C CA . MET A 1 237 ? -30.538 -14.226 -25.837 1.00 32.38 237 MET A CA 1
ATOM 1886 C C . MET A 1 237 ? -31.963 -14.108 -26.374 1.00 32.38 237 MET A C 1
ATOM 1888 O O . MET A 1 237 ? -32.623 -15.111 -26.645 1.00 32.38 237 MET A O 1
ATOM 1892 N N . VAL A 1 238 ? -32.423 -12.874 -26.571 1.00 34.19 238 VAL A N 1
ATOM 1893 C CA . VAL A 1 238 ? -33.433 -12.596 -27.590 1.00 34.19 238 VAL A CA 1
ATOM 1894 C C . VAL A 1 238 ? -32.735 -12.826 -28.927 1.00 34.19 238 VAL A C 1
ATOM 1896 O O . VAL A 1 238 ? -31.760 -12.152 -29.255 1.00 34.19 238 VAL A O 1
ATOM 1899 N N . GLY A 1 239 ? -33.160 -13.871 -29.632 1.00 32.12 239 GLY A N 1
ATOM 1900 C CA . GLY A 1 239 ? -32.486 -14.343 -30.834 1.00 32.12 239 GLY A CA 1
ATOM 1901 C C . GLY A 1 239 ? -32.575 -13.363 -32.000 1.00 32.12 239 GLY A C 1
ATOM 1902 O O . GLY A 1 239 ? -33.596 -12.704 -32.167 1.00 32.12 239 GLY A O 1
ATOM 1903 N N . ALA A 1 240 ? -31.532 -13.352 -32.835 1.00 27.44 240 ALA A N 1
ATOM 1904 C CA . ALA A 1 240 ? -31.652 -13.478 -34.287 1.00 27.44 240 ALA A CA 1
ATOM 1905 C C . ALA A 1 240 ? -30.266 -13.596 -34.972 1.00 27.44 240 ALA A C 1
ATOM 1907 O O . ALA A 1 240 ? -29.372 -12.797 -34.729 1.00 27.44 240 ALA A O 1
ATOM 1908 N N . VAL A 1 241 ? -30.198 -14.566 -35.897 1.00 30.66 241 VAL A N 1
ATOM 1909 C CA . VAL A 1 241 ? -29.348 -14.722 -37.105 1.00 30.66 241 VAL A CA 1
ATOM 1910 C C . VAL A 1 241 ? -27.829 -14.998 -36.988 1.00 30.66 241 VAL A C 1
ATOM 1912 O O . VAL A 1 241 ? -27.018 -14.127 -36.705 1.00 30.66 241 VAL A O 1
ATOM 1915 N N . THR A 1 242 ? -27.458 -16.235 -37.350 1.00 30.00 242 THR A N 1
ATOM 1916 C CA . THR A 1 242 ? -26.149 -16.714 -37.874 1.00 30.00 242 THR A CA 1
ATOM 1917 C C . THR A 1 242 ? -25.831 -16.115 -39.258 1.00 30.00 242 THR A C 1
ATOM 1919 O O . THR A 1 242 ? -26.801 -15.805 -39.953 1.00 30.00 242 THR A O 1
ATOM 1922 N N . PRO A 1 243 ? -24.566 -16.001 -39.743 1.00 36.50 243 PRO A N 1
ATOM 1923 C CA . PRO A 1 243 ? -23.476 -17.012 -39.750 1.00 36.50 243 PRO A CA 1
ATOM 1924 C C . PRO A 1 243 ? -22.107 -16.400 -39.320 1.00 36.50 243 PRO A C 1
ATOM 1926 O O . PRO A 1 243 ? -22.064 -15.238 -38.955 1.00 36.50 243 PRO A O 1
ATOM 1929 N N . GLU A 1 244 ? -20.935 -17.031 -39.231 1.00 28.53 244 GLU A N 1
ATOM 1930 C CA . GLU A 1 244 ? -20.342 -18.269 -39.737 1.00 28.53 244 GLU A CA 1
ATOM 1931 C C . GLU A 1 244 ? -19.150 -18.623 -38.808 1.00 28.53 244 GLU A C 1
ATOM 1933 O O . GLU A 1 244 ? -18.576 -17.772 -38.130 1.00 28.53 244 GLU A O 1
ATOM 1938 N N . THR A 1 245 ? -18.809 -19.903 -38.729 1.00 29.39 245 THR A N 1
ATOM 1939 C CA . THR A 1 245 ? -17.925 -20.537 -37.737 1.00 29.39 245 THR A CA 1
ATOM 1940 C C . THR A 1 245 ? -16.437 -20.161 -37.812 1.00 29.39 245 THR A C 1
ATOM 1942 O O . THR A 1 245 ? -15.758 -20.534 -38.766 1.00 29.39 245 THR A O 1
ATOM 1945 N N . VAL A 1 246 ? -15.888 -19.620 -36.715 1.00 26.75 246 VAL A N 1
ATOM 1946 C CA . VAL A 1 246 ? -14.460 -19.735 -36.348 1.00 26.75 246 VAL A CA 1
ATOM 1947 C C . VAL A 1 246 ? -14.368 -20.507 -35.029 1.00 26.75 246 VAL A C 1
ATOM 1949 O O . VAL A 1 246 ? -14.829 -20.044 -33.988 1.00 26.75 246 VAL A O 1
ATOM 1952 N N . LYS A 1 247 ? -13.803 -21.720 -35.068 1.00 27.05 247 LYS A N 1
ATOM 1953 C CA . LYS A 1 247 ? -13.532 -22.532 -33.872 1.00 27.05 247 LYS A CA 1
ATOM 1954 C C . LYS A 1 247 ? -12.306 -21.975 -33.145 1.00 27.05 247 LYS A C 1
ATOM 1956 O O . LYS A 1 247 ? -11.183 -22.347 -33.471 1.00 27.05 247 LYS A O 1
ATOM 1961 N N . VAL A 1 248 ? -12.526 -21.133 -32.140 1.00 27.02 248 VAL A N 1
ATOM 1962 C CA . VAL A 1 248 ? -11.542 -20.895 -31.075 1.00 27.02 248 VAL A CA 1
ATOM 1963 C C . VAL A 1 248 ? -11.871 -21.866 -29.946 1.00 27.02 248 VAL A C 1
ATOM 1965 O O . VAL A 1 248 ? -12.984 -21.869 -29.421 1.00 27.02 248 VAL A O 1
ATOM 1968 N N . GLN A 1 249 ? -10.926 -22.750 -29.627 1.00 26.19 249 GLN A N 1
ATOM 1969 C CA . GLN A 1 249 ? -11.013 -23.627 -28.465 1.00 26.19 249 GLN A CA 1
ATOM 1970 C C . GLN A 1 249 ? -11.043 -22.753 -27.209 1.00 26.19 249 GLN A C 1
ATOM 1972 O O . GLN A 1 249 ? -10.044 -22.148 -26.835 1.00 26.19 249 GLN A O 1
ATOM 1977 N N . SER A 1 250 ? -12.220 -22.662 -26.594 1.00 24.88 250 SER A N 1
ATOM 1978 C CA . SER A 1 250 ? -12.412 -22.050 -25.286 1.00 24.88 250 SER A CA 1
ATOM 1979 C C . SER A 1 250 ? -11.791 -22.970 -24.239 1.00 24.88 250 SER A C 1
ATOM 1981 O O . SER A 1 250 ? -12.348 -24.009 -23.888 1.00 24.88 250 SER A O 1
ATOM 1983 N N . THR A 1 251 ? -10.607 -22.603 -23.763 1.00 28.41 251 THR A N 1
ATOM 1984 C CA . THR A 1 251 ? -10.150 -23.018 -22.440 1.00 28.41 251 THR A CA 1
ATOM 1985 C C . THR A 1 251 ? -11.075 -22.372 -21.414 1.00 28.41 251 THR A C 1
ATOM 1987 O O . THR A 1 251 ? -11.384 -21.182 -21.518 1.00 28.41 251 THR A O 1
ATOM 1990 N N . ALA A 1 252 ? -11.564 -23.174 -20.470 1.00 26.73 252 ALA A N 1
ATOM 1991 C CA . ALA A 1 252 ? -12.417 -22.722 -19.379 1.00 26.73 252 ALA A CA 1
ATOM 1992 C C . ALA A 1 252 ? -11.794 -21.502 -18.671 1.00 26.73 252 ALA A C 1
ATOM 1994 O O . ALA A 1 252 ? -10.572 -21.478 -18.496 1.00 26.73 252 ALA A O 1
ATOM 1995 N N . PRO A 1 253 ? -12.589 -20.499 -18.258 1.00 28.14 253 PRO A N 1
ATOM 1996 C CA . PRO A 1 253 ? -12.056 -19.410 -17.462 1.00 28.14 253 PRO A CA 1
ATOM 1997 C C . PRO A 1 253 ? -11.644 -19.995 -16.108 1.00 28.14 253 PRO A C 1
ATOM 1999 O O . PRO A 1 253 ? -12.480 -20.502 -15.356 1.00 28.14 253 PRO A O 1
ATOM 2002 N N . ALA A 1 254 ? -10.345 -19.960 -15.815 1.00 28.53 254 ALA A N 1
ATOM 2003 C CA . ALA A 1 254 ? -9.885 -20.044 -14.439 1.00 28.53 254 ALA A CA 1
ATOM 2004 C C . ALA A 1 254 ? -10.616 -18.951 -13.632 1.00 28.53 254 ALA A C 1
ATOM 2006 O O . ALA A 1 254 ? -10.923 -17.896 -14.202 1.00 28.53 254 ALA A O 1
ATOM 2007 N N . PRO A 1 255 ? -10.935 -19.170 -12.343 1.00 33.06 255 PRO A N 1
ATOM 2008 C CA . PRO A 1 255 ? -11.378 -18.067 -11.500 1.00 33.06 255 PRO A CA 1
ATOM 2009 C C . PRO A 1 255 ? -10.364 -16.932 -11.655 1.00 33.06 255 PRO A C 1
ATOM 2011 O O . PRO A 1 255 ? -9.165 -17.197 -11.695 1.00 33.06 255 PRO A O 1
ATOM 2014 N N . CYS A 1 256 ? -10.846 -15.699 -11.824 1.00 35.25 256 CYS A N 1
ATOM 2015 C CA . CYS A 1 256 ? -10.020 -14.502 -11.957 1.00 35.25 256 CYS A CA 1
ATOM 2016 C C . CYS A 1 256 ? -9.272 -14.241 -10.639 1.00 35.25 256 CYS A C 1
ATOM 2018 O O . CYS A 1 256 ? -9.599 -13.316 -9.902 1.00 35.25 256 CYS A O 1
ATOM 2020 N N . THR A 1 257 ? -8.320 -15.101 -10.295 1.00 58.59 257 THR A N 1
ATOM 2021 C CA . THR A 1 257 ? -7.360 -14.876 -9.230 1.00 58.59 257 THR A CA 1
ATOM 2022 C C . THR A 1 257 ? -6.375 -13.863 -9.760 1.00 58.59 257 THR A C 1
ATOM 2024 O O . THR A 1 257 ? -5.645 -14.118 -10.719 1.00 58.59 257 THR A O 1
ATOM 2027 N N . ASP A 1 258 ? -6.413 -12.691 -9.157 1.00 79.69 258 ASP A N 1
ATOM 2028 C CA . ASP A 1 258 ? -5.457 -11.635 -9.387 1.00 79.69 258 ASP A CA 1
ATOM 2029 C C . ASP A 1 258 ? -4.052 -12.140 -9.022 1.00 79.69 258 ASP A C 1
ATOM 2031 O O . ASP A 1 258 ? -3.765 -12.421 -7.856 1.00 79.69 258 ASP A O 1
ATOM 2035 N N . ALA A 1 259 ? -3.205 -12.348 -10.034 1.00 83.69 259 ALA A N 1
ATOM 2036 C CA . ALA A 1 259 ? -1.919 -13.023 -9.869 1.00 83.69 259 ALA A CA 1
ATOM 2037 C C . ALA A 1 259 ? -0.988 -12.269 -8.911 1.00 83.69 259 ALA A C 1
ATOM 2039 O O . ALA A 1 259 ? -0.286 -12.900 -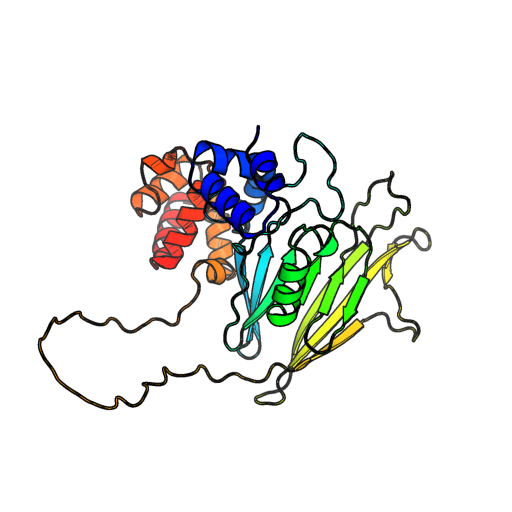8.125 1.00 83.69 259 ALA A O 1
ATOM 2040 N N . GLU A 1 260 ? -1.018 -10.934 -8.945 1.00 87.81 260 GLU A N 1
ATOM 2041 C CA . GLU A 1 260 ? -0.273 -10.088 -8.015 1.00 87.81 260 GLU A CA 1
ATOM 2042 C C . GLU A 1 260 ? -0.811 -10.260 -6.593 1.00 87.81 260 GLU A C 1
ATOM 2044 O O . GLU A 1 260 ? -0.045 -10.499 -5.659 1.00 87.81 260 GLU A O 1
ATOM 2049 N N . ALA A 1 261 ? -2.136 -10.234 -6.428 1.00 85.81 261 ALA A N 1
ATOM 2050 C CA . ALA A 1 261 ? -2.748 -10.389 -5.118 1.00 85.81 261 ALA A CA 1
ATOM 2051 C C . ALA A 1 261 ? -2.393 -11.747 -4.477 1.00 85.81 261 ALA A C 1
ATOM 2053 O O . ALA A 1 261 ? -2.051 -11.812 -3.290 1.00 85.81 261 ALA A O 1
ATOM 2054 N N . ALA A 1 262 ? -2.361 -12.817 -5.275 1.00 82.81 262 ALA A N 1
ATOM 2055 C CA . ALA A 1 262 ? -1.974 -14.158 -4.840 1.00 82.81 262 ALA A CA 1
ATOM 2056 C C . ALA A 1 262 ? -0.496 -14.275 -4.403 1.00 82.81 262 ALA A C 1
ATOM 2058 O O . ALA A 1 262 ? -0.152 -15.186 -3.643 1.00 82.81 262 ALA A O 1
ATOM 2059 N N . MET A 1 263 ? 0.378 -13.329 -4.785 1.00 82.94 263 MET A N 1
ATOM 2060 C CA . MET A 1 263 ? 1.777 -13.273 -4.313 1.00 82.94 263 MET A CA 1
ATOM 2061 C C . MET A 1 263 ? 1.887 -13.094 -2.798 1.00 82.94 263 MET A C 1
ATOM 2063 O O . MET A 1 263 ? 2.951 -13.281 -2.205 1.00 82.94 263 MET A O 1
ATOM 2067 N N . GLY A 1 264 ? 0.777 -12.735 -2.158 1.00 79.06 264 GLY A N 1
ATOM 2068 C CA . GLY A 1 264 ? 0.673 -12.650 -0.724 1.00 79.06 264 GLY A CA 1
ATOM 2069 C C . GLY A 1 264 ? 0.803 -13.980 0.028 1.00 79.06 264 GLY A C 1
ATOM 2070 O O . GLY A 1 264 ? 1.234 -13.972 1.187 1.00 79.06 264 GLY A O 1
ATOM 2071 N N . ASP A 1 265 ? 0.447 -15.104 -0.590 1.00 84.19 265 ASP A N 1
ATOM 2072 C CA . ASP A 1 265 ? 0.408 -16.394 0.100 1.00 84.19 265 ASP A CA 1
ATOM 2073 C C . ASP A 1 265 ? 1.754 -16.764 0.756 1.00 84.19 265 ASP A C 1
ATOM 2075 O O . ASP A 1 265 ? 2.831 -16.393 0.282 1.00 84.19 265 ASP A O 1
ATOM 2079 N N . SER A 1 266 ? 1.707 -17.508 1.865 1.00 81.56 266 SER A N 1
ATOM 2080 C CA . SER A 1 266 ? 2.909 -17.881 2.617 1.00 81.56 266 SER A CA 1
ATOM 2081 C C . SER A 1 266 ? 3.913 -18.674 1.777 1.00 81.56 266 SER A C 1
ATOM 2083 O O . SER A 1 266 ? 5.117 -18.457 1.936 1.00 81.56 266 SER A O 1
ATOM 2085 N N . LYS A 1 267 ? 3.454 -19.575 0.892 1.00 84.88 267 LYS A N 1
ATOM 2086 C CA . LYS A 1 267 ? 4.342 -20.349 0.011 1.00 84.88 267 LYS A CA 1
ATOM 2087 C C . LYS A 1 267 ? 5.037 -19.411 -0.972 1.00 84.88 267 LYS A C 1
ATOM 2089 O O . LYS A 1 267 ? 6.261 -19.433 -1.092 1.00 84.88 267 LYS A O 1
ATOM 2094 N N . THR A 1 268 ? 4.265 -18.547 -1.628 1.00 86.69 268 THR A N 1
ATOM 2095 C CA . THR A 1 268 ? 4.785 -17.614 -2.632 1.00 86.69 268 THR A CA 1
ATOM 2096 C C . THR A 1 268 ? 5.740 -16.596 -2.018 1.00 86.69 268 THR A C 1
ATOM 2098 O O . THR A 1 268 ? 6.788 -16.307 -2.586 1.00 86.69 268 THR A O 1
ATOM 2101 N N . ARG A 1 269 ? 5.452 -16.100 -0.814 1.00 87.69 269 ARG A N 1
ATOM 2102 C CA . ARG A 1 269 ? 6.321 -15.145 -0.120 1.00 87.69 269 ARG A CA 1
ATOM 2103 C C . ARG A 1 269 ? 7.674 -15.753 0.254 1.00 87.69 269 ARG A C 1
ATOM 2105 O O . ARG A 1 269 ? 8.699 -15.102 0.084 1.00 87.69 269 ARG A O 1
ATOM 2112 N N . HIS A 1 270 ? 7.677 -17.004 0.713 1.00 90.88 270 HIS A N 1
ATOM 2113 C CA . HIS A 1 270 ? 8.910 -17.743 0.986 1.00 90.88 270 HIS A CA 1
ATOM 2114 C C . HIS A 1 270 ? 9.727 -17.978 -0.295 1.00 90.88 270 HIS A C 1
ATOM 2116 O O . HIS A 1 270 ? 10.946 -17.833 -0.289 1.00 90.88 270 HIS A O 1
ATOM 2122 N N . LEU A 1 271 ? 9.057 -18.278 -1.413 1.00 92.94 271 LEU A N 1
ATOM 2123 C CA . LEU A 1 271 ? 9.698 -18.398 -2.723 1.00 92.94 271 LEU A CA 1
ATOM 2124 C C . LEU A 1 271 ? 10.351 -17.080 -3.175 1.00 92.94 271 LEU A C 1
ATOM 2126 O O . LEU A 1 271 ? 11.483 -17.088 -3.654 1.00 92.94 271 LEU A O 1
ATOM 2130 N N . VAL A 1 272 ? 9.656 -15.952 -3.004 1.00 92.88 272 VAL A N 1
ATOM 2131 C CA . VAL A 1 272 ? 10.181 -14.621 -3.344 1.00 92.88 272 VAL A CA 1
ATOM 2132 C C . VAL A 1 272 ? 11.414 -14.279 -2.512 1.00 92.88 272 VAL A C 1
ATOM 2134 O O . VAL A 1 272 ? 12.398 -13.797 -3.068 1.00 92.88 272 VAL A O 1
ATOM 2137 N N . ASP A 1 273 ? 11.383 -14.522 -1.200 1.00 93.31 273 ASP A N 1
ATOM 2138 C CA . ASP A 1 273 ? 12.524 -14.232 -0.324 1.00 93.31 273 ASP A CA 1
ATOM 2139 C C . ASP A 1 273 ? 13.770 -15.015 -0.758 1.00 93.31 273 ASP A C 1
ATOM 2141 O O . ASP A 1 273 ? 14.822 -14.421 -0.993 1.00 93.31 273 ASP A O 1
ATOM 2145 N N . ARG A 1 274 ? 13.604 -16.317 -1.019 1.00 94.81 274 ARG A N 1
ATOM 2146 C CA . ARG A 1 274 ? 14.668 -17.188 -1.537 1.00 94.81 274 ARG A CA 1
ATOM 2147 C C . ARG A 1 274 ? 15.209 -16.734 -2.887 1.00 94.81 274 ARG A C 1
ATOM 2149 O O . ARG A 1 274 ? 16.417 -16.701 -3.091 1.00 94.81 274 ARG A O 1
ATOM 2156 N N . PHE A 1 275 ? 14.334 -16.319 -3.804 1.00 95.56 275 PHE A N 1
ATOM 2157 C CA . PHE A 1 275 ? 14.763 -15.760 -5.087 1.00 95.56 275 PHE A CA 1
ATOM 2158 C C . PHE A 1 275 ? 15.657 -14.520 -4.902 1.00 95.56 275 PHE A C 1
ATOM 2160 O O . PHE A 1 275 ? 16.653 -14.349 -5.611 1.00 95.56 275 PHE A O 1
ATOM 2167 N N . TRP A 1 276 ? 15.324 -13.650 -3.944 1.00 94.62 276 TRP A N 1
ATOM 2168 C CA . TRP A 1 276 ? 16.114 -12.455 -3.639 1.00 94.62 276 TRP A CA 1
ATOM 2169 C C . TRP A 1 276 ? 17.429 -12.741 -2.909 1.00 94.62 276 TRP A C 1
ATOM 2171 O O . TRP A 1 276 ? 18.327 -11.901 -2.987 1.00 94.62 276 TRP A O 1
ATOM 2181 N N . ASP A 1 277 ? 17.560 -13.900 -2.265 1.00 94.62 277 ASP A N 1
ATOM 2182 C CA . ASP A 1 277 ? 18.785 -14.342 -1.587 1.00 94.62 277 ASP A CA 1
ATOM 2183 C C . ASP A 1 277 ? 19.822 -14.975 -2.529 1.00 94.62 277 ASP A C 1
ATOM 2185 O O . ASP A 1 277 ? 20.982 -15.114 -2.145 1.00 94.62 277 ASP A O 1
ATOM 2189 N N . LEU A 1 278 ? 19.444 -15.305 -3.769 1.00 94.69 278 LEU A N 1
ATOM 2190 C CA . LEU A 1 278 ? 20.385 -15.763 -4.798 1.00 94.69 278 LEU A CA 1
ATOM 2191 C C . LEU A 1 278 ? 21.432 -14.688 -5.158 1.00 94.69 278 LEU A C 1
ATOM 2193 O O . LEU A 1 278 ? 21.336 -13.524 -4.767 1.00 94.69 278 LEU A O 1
ATOM 2197 N N . ASP A 1 279 ? 22.410 -15.032 -5.991 1.00 93.94 279 ASP A N 1
ATOM 2198 C CA . ASP A 1 279 ? 23.273 -14.027 -6.610 1.00 93.94 279 ASP A CA 1
ATOM 2199 C C . ASP A 1 279 ? 22.576 -13.334 -7.793 1.00 93.94 279 ASP A C 1
ATOM 2201 O O . ASP A 1 279 ? 21.664 -13.861 -8.440 1.00 93.94 279 ASP A O 1
ATOM 2205 N N . GLY A 1 280 ? 23.020 -12.115 -8.118 1.00 91.62 280 GLY A N 1
ATOM 2206 C CA . GLY A 1 280 ? 22.433 -11.326 -9.208 1.00 91.62 280 GLY A CA 1
ATOM 220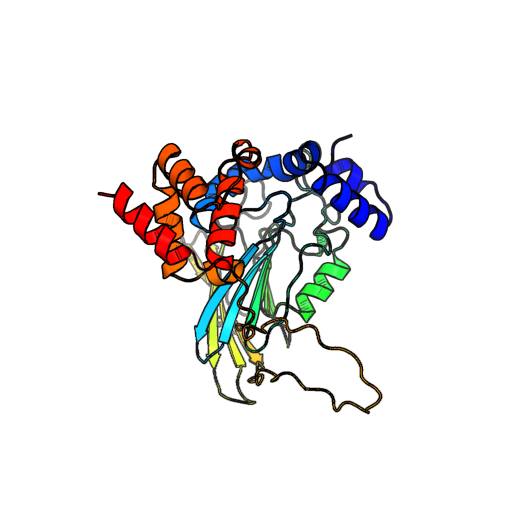7 C C . GLY A 1 280 ? 22.542 -11.995 -10.585 1.00 91.62 280 GLY A C 1
ATOM 2208 O O . GLY A 1 280 ? 21.664 -11.793 -11.430 1.00 91.62 280 GLY A O 1
ATOM 2209 N N . SER A 1 281 ? 23.588 -12.800 -10.807 1.00 93.00 281 SER A N 1
ATOM 2210 C CA . SER A 1 281 ? 23.761 -13.626 -12.008 1.00 93.00 281 SER A CA 1
ATOM 2211 C C . SER A 1 281 ? 22.728 -14.743 -12.082 1.00 93.00 281 SER A C 1
ATOM 2213 O O . SER A 1 281 ? 22.088 -14.892 -13.121 1.00 93.00 281 SER A O 1
ATOM 2215 N N . ASP A 1 282 ? 22.506 -15.461 -10.981 1.00 94.75 282 ASP A N 1
ATOM 2216 C CA . ASP A 1 282 ? 21.563 -16.579 -10.926 1.00 94.75 282 ASP A CA 1
ATOM 2217 C C . ASP A 1 282 ? 20.132 -16.100 -11.140 1.00 94.75 282 ASP A C 1
ATOM 2219 O O . ASP A 1 282 ? 19.417 -16.645 -11.981 1.00 94.75 282 ASP A O 1
ATOM 2223 N N . ARG A 1 283 ? 19.732 -15.004 -10.475 1.00 95.62 283 ARG A N 1
ATOM 2224 C CA . ARG A 1 283 ? 18.424 -14.376 -10.723 1.00 95.62 283 ARG A CA 1
ATOM 2225 C C . ARG A 1 283 ? 18.221 -14.041 -12.198 1.00 95.62 283 ARG A C 1
ATOM 2227 O O . ARG A 1 283 ? 17.135 -14.252 -12.737 1.00 95.62 283 ARG A O 1
ATOM 2234 N N . ARG A 1 284 ? 19.258 -13.512 -12.855 1.00 94.19 284 ARG A N 1
ATOM 2235 C CA . ARG A 1 284 ? 19.196 -13.118 -14.267 1.00 94.19 284 ARG A CA 1
ATOM 2236 C C . ARG A 1 284 ? 19.079 -14.337 -15.175 1.00 94.19 284 ARG A C 1
ATOM 2238 O O . ARG A 1 284 ? 18.256 -14.318 -16.085 1.00 94.19 284 ARG A O 1
ATOM 2245 N N . GLU A 1 285 ? 19.881 -15.370 -14.942 1.00 94.56 285 GLU A N 1
ATOM 2246 C CA . GLU A 1 285 ? 19.843 -16.612 -15.721 1.00 94.56 285 GLU A CA 1
ATOM 2247 C C . GLU A 1 285 ? 18.492 -17.314 -15.597 1.00 94.56 285 GLU A C 1
ATOM 2249 O O . GLU A 1 285 ? 17.918 -17.700 -16.612 1.00 94.56 285 GLU A O 1
ATOM 2254 N N . ILE A 1 286 ? 17.947 -17.408 -14.382 1.00 95.31 286 ILE A N 1
ATOM 2255 C CA . ILE A 1 286 ? 16.624 -17.989 -14.133 1.00 95.31 286 ILE A CA 1
ATOM 2256 C C . ILE A 1 286 ? 15.536 -17.168 -14.835 1.00 95.31 286 ILE A C 1
ATOM 2258 O O . ILE A 1 286 ? 14.713 -17.723 -15.565 1.00 95.31 286 ILE A O 1
ATOM 2262 N N . ALA A 1 287 ? 15.538 -15.843 -14.659 1.00 95.38 287 ALA A N 1
ATOM 2263 C CA . ALA A 1 287 ? 14.510 -14.979 -15.235 1.00 95.38 287 ALA A CA 1
ATOM 2264 C C . ALA A 1 287 ? 14.533 -14.973 -16.775 1.00 95.38 287 ALA A C 1
ATOM 2266 O O . ALA A 1 287 ? 13.469 -14.983 -17.394 1.00 95.38 287 ALA A O 1
ATOM 2267 N N . LEU A 1 288 ? 15.718 -14.992 -17.398 1.00 94.56 288 LEU A N 1
ATOM 2268 C CA . LEU A 1 288 ? 15.859 -15.114 -18.855 1.00 94.56 288 LEU A CA 1
ATOM 2269 C C . LEU A 1 288 ? 15.506 -16.524 -19.343 1.00 94.56 288 LEU A C 1
ATOM 2271 O O . LEU A 1 288 ? 14.795 -16.661 -20.335 1.00 94.56 288 LEU A O 1
ATOM 2275 N N . GLY A 1 289 ? 15.951 -17.566 -18.635 1.00 93.62 289 GLY A N 1
ATOM 2276 C CA . GLY A 1 289 ? 15.685 -18.964 -18.983 1.00 93.62 289 GLY A CA 1
ATOM 2277 C C . GLY A 1 289 ? 14.195 -19.311 -18.975 1.00 93.62 289 GLY A C 1
ATOM 2278 O O . GLY A 1 289 ? 13.734 -20.062 -19.830 1.00 93.62 289 GLY A O 1
ATOM 2279 N N . LEU A 1 290 ? 13.429 -18.701 -18.066 1.00 94.62 290 LEU A N 1
ATOM 2280 C CA . LEU A 1 290 ? 11.969 -18.812 -18.006 1.00 94.62 290 LEU A CA 1
ATOM 2281 C C . LEU A 1 290 ? 11.231 -17.791 -18.899 1.00 94.62 290 LEU A C 1
ATOM 2283 O O . LEU A 1 290 ? 10.000 -17.770 -18.925 1.00 94.62 290 LEU A O 1
ATOM 2287 N N . GLY A 1 291 ? 11.950 -16.916 -19.612 1.00 94.50 291 GLY A N 1
ATOM 2288 C CA . GLY A 1 291 ? 11.356 -15.872 -20.455 1.00 94.50 291 GLY A CA 1
ATOM 2289 C C . GLY A 1 291 ? 10.511 -14.853 -19.678 1.00 94.50 291 GLY A C 1
ATOM 2290 O O . GLY A 1 291 ? 9.533 -14.315 -20.208 1.00 94.50 291 GLY A O 1
ATOM 2291 N N . LEU A 1 292 ? 10.836 -14.623 -18.403 1.00 94.62 292 LEU A N 1
ATOM 2292 C CA . LEU A 1 292 ? 10.125 -13.696 -17.517 1.00 94.62 292 LEU A CA 1
ATOM 2293 C C . LEU A 1 292 ? 10.550 -12.243 -17.745 1.00 94.62 292 LEU A C 1
ATOM 2295 O O . LEU A 1 292 ? 9.760 -11.331 -17.502 1.00 94.62 292 LEU A O 1
ATOM 2299 N N . ILE A 1 293 ? 11.768 -12.032 -18.242 1.00 94.44 293 ILE A N 1
ATOM 2300 C CA . ILE A 1 293 ? 12.305 -10.728 -18.644 1.00 94.44 293 ILE A CA 1
ATOM 2301 C C . ILE A 1 293 ? 12.878 -10.806 -20.058 1.00 94.44 293 ILE A C 1
ATOM 2303 O O . ILE A 1 293 ? 13.292 -11.872 -20.514 1.00 94.44 293 ILE A O 1
ATOM 2307 N N . THR A 1 294 ? 12.904 -9.668 -20.738 1.00 91.62 294 THR A N 1
ATOM 2308 C CA . THR A 1 294 ? 13.501 -9.490 -22.069 1.00 91.62 294 THR A CA 1
ATOM 2309 C C . THR A 1 294 ? 14.889 -8.851 -21.982 1.00 91.62 294 THR A C 1
ATOM 2311 O O . THR A 1 294 ? 15.258 -8.285 -20.950 1.00 91.62 294 THR A O 1
ATOM 2314 N N . ASP A 1 295 ? 15.651 -8.889 -23.079 1.00 88.19 295 ASP A N 1
ATOM 2315 C CA . ASP A 1 295 ? 16.974 -8.251 -23.153 1.00 88.19 295 ASP A CA 1
ATOM 2316 C C . ASP A 1 295 ? 16.911 -6.726 -22.955 1.00 88.19 295 ASP A C 1
ATOM 2318 O O . ASP A 1 295 ? 17.813 -6.131 -22.365 1.00 88.19 295 ASP A O 1
ATOM 2322 N N . GLU A 1 296 ? 15.822 -6.087 -23.390 1.00 86.44 296 GLU A N 1
ATOM 2323 C CA . GLU A 1 296 ? 15.597 -4.649 -23.201 1.00 86.44 296 GLU A CA 1
ATOM 2324 C C . GLU A 1 296 ? 15.368 -4.298 -21.722 1.00 86.44 296 GLU A C 1
ATOM 2326 O O . GLU A 1 296 ? 15.833 -3.264 -21.233 1.00 86.44 296 GLU A O 1
ATOM 2331 N N . GLU A 1 297 ? 14.716 -5.197 -20.981 1.00 89.12 297 GLU A N 1
ATOM 2332 C CA . GLU A 1 297 ? 14.393 -5.036 -19.560 1.00 89.12 297 GLU A CA 1
ATOM 2333 C C . GLU A 1 297 ? 15.590 -5.292 -18.633 1.00 89.12 297 GLU A C 1
ATOM 2335 O O . GLU A 1 297 ? 15.527 -4.969 -17.445 1.00 89.12 297 GLU A O 1
ATOM 2340 N N . ILE A 1 298 ? 16.713 -5.810 -19.149 1.00 88.56 298 ILE A N 1
ATOM 2341 C CA . ILE A 1 298 ? 17.944 -6.014 -18.366 1.00 88.56 298 ILE A CA 1
ATOM 2342 C C . ILE A 1 298 ? 18.441 -4.697 -17.758 1.00 88.56 298 ILE A C 1
ATOM 2344 O O . ILE A 1 298 ? 18.985 -4.715 -16.652 1.00 88.56 298 ILE A O 1
ATOM 2348 N N . ASN A 1 299 ? 18.222 -3.577 -18.452 1.00 87.44 299 ASN A N 1
ATOM 2349 C CA . ASN A 1 299 ? 18.669 -2.246 -18.039 1.00 87.44 299 ASN A CA 1
ATOM 2350 C C . ASN A 1 299 ? 17.745 -1.571 -17.015 1.00 87.44 299 ASN A C 1
ATOM 2352 O O . ASN A 1 299 ? 18.065 -0.482 -16.534 1.00 87.44 299 ASN A O 1
ATOM 2356 N N . LEU A 1 300 ? 16.597 -2.175 -16.690 1.00 90.31 300 LEU A N 1
ATOM 2357 C CA . LEU A 1 300 ? 15.724 -1.654 -15.644 1.00 90.31 300 LEU A CA 1
ATOM 2358 C C . LEU A 1 300 ? 16.377 -1.816 -14.263 1.00 90.31 300 LEU A C 1
ATOM 2360 O O . LEU A 1 300 ? 17.161 -2.750 -14.056 1.00 90.31 300 LEU A O 1
ATOM 2364 N N . PRO A 1 301 ? 16.028 -0.951 -13.291 1.00 91.94 301 PRO A N 1
ATOM 2365 C CA . PRO A 1 301 ? 16.428 -1.141 -11.904 1.00 91.94 301 PRO A CA 1
ATOM 2366 C C . PRO A 1 301 ? 16.081 -2.551 -11.422 1.00 91.94 301 PRO A C 1
ATOM 2368 O O . PRO A 1 301 ? 14.987 -3.053 -11.685 1.00 91.94 301 PRO A O 1
ATOM 2371 N N . GLU A 1 302 ? 17.000 -3.182 -10.694 1.00 93.50 302 GLU A N 1
ATOM 2372 C CA . GLU A 1 302 ? 16.860 -4.577 -10.275 1.00 93.50 302 GLU A CA 1
ATOM 2373 C C . GLU A 1 302 ? 15.543 -4.867 -9.524 1.00 93.50 302 GLU A C 1
ATOM 2375 O O . GLU A 1 302 ? 14.878 -5.841 -9.898 1.00 93.50 302 GLU A O 1
ATOM 2380 N N . PRO A 1 303 ? 15.099 -4.027 -8.558 1.00 93.44 303 PRO A N 1
ATOM 2381 C CA . PRO A 1 303 ? 13.795 -4.174 -7.917 1.00 93.44 303 PRO A CA 1
ATOM 2382 C C . PRO A 1 303 ? 12.639 -4.270 -8.915 1.00 93.44 303 PRO A C 1
ATOM 2384 O O . PRO A 1 303 ? 11.845 -5.202 -8.840 1.00 93.44 303 PRO A O 1
ATOM 2387 N N . GLN A 1 304 ? 12.579 -3.348 -9.877 1.00 93.88 304 GLN A N 1
ATOM 2388 C CA . GLN A 1 304 ? 11.529 -3.317 -10.892 1.00 93.88 304 GLN A CA 1
ATOM 2389 C C . GLN A 1 304 ? 11.603 -4.542 -11.803 1.00 93.88 304 GLN A C 1
ATOM 2391 O O . GLN A 1 304 ? 10.599 -5.216 -12.016 1.00 93.88 304 GLN A O 1
ATOM 2396 N N . ARG A 1 305 ? 12.794 -4.839 -12.333 1.00 94.31 305 ARG A N 1
ATOM 2397 C CA . ARG A 1 305 ? 13.014 -5.930 -13.288 1.00 94.31 305 ARG A CA 1
ATOM 2398 C C . ARG A 1 305 ? 12.499 -7.259 -12.748 1.00 94.31 305 ARG A C 1
ATOM 2400 O O . ARG A 1 305 ? 11.778 -7.973 -13.440 1.00 94.31 305 ARG A O 1
ATOM 2407 N N . TYR A 1 306 ? 12.865 -7.588 -11.513 1.00 94.88 306 TYR A N 1
ATOM 2408 C CA . TYR A 1 306 ? 12.469 -8.856 -10.916 1.00 94.88 306 TYR A CA 1
ATOM 2409 C C . TYR A 1 306 ? 11.081 -8.823 -10.274 1.00 94.88 306 TYR A C 1
ATOM 2411 O O . TYR A 1 306 ? 10.420 -9.856 -10.271 1.00 94.88 306 TYR A O 1
ATOM 2419 N N . GLY A 1 307 ? 10.588 -7.663 -9.827 1.00 92.19 307 GLY A N 1
ATOM 2420 C CA . GLY A 1 307 ? 9.181 -7.511 -9.443 1.00 92.19 307 GLY A CA 1
ATOM 2421 C C . GLY A 1 307 ? 8.243 -7.884 -10.595 1.00 92.19 307 GLY A C 1
ATOM 2422 O O . GLY A 1 307 ? 7.368 -8.733 -10.437 1.00 92.19 307 GLY A O 1
ATOM 2423 N N . VAL A 1 308 ? 8.507 -7.347 -11.792 1.00 92.62 308 VAL A N 1
ATOM 2424 C CA . VAL A 1 308 ? 7.777 -7.699 -13.022 1.00 92.62 308 VAL A CA 1
ATOM 2425 C C . VAL A 1 308 ? 7.924 -9.188 -13.358 1.00 92.62 308 VAL A C 1
ATOM 2427 O O . VAL A 1 308 ? 6.945 -9.843 -13.712 1.00 92.62 308 VAL A O 1
ATOM 2430 N N . ALA A 1 309 ? 9.135 -9.741 -13.235 1.00 94.00 309 ALA A N 1
ATOM 2431 C CA . ALA A 1 309 ? 9.399 -11.150 -13.524 1.00 94.00 309 ALA A CA 1
ATOM 2432 C C . ALA A 1 309 ? 8.575 -12.100 -12.638 1.00 94.00 309 ALA A C 1
ATOM 2434 O O . ALA A 1 309 ? 8.024 -13.080 -13.135 1.00 94.00 309 ALA A O 1
ATOM 2435 N N . LEU A 1 310 ? 8.480 -11.801 -11.340 1.00 94.00 310 LEU A N 1
ATOM 2436 C CA . LEU A 1 310 ? 7.762 -12.619 -10.362 1.00 94.00 310 LEU A CA 1
ATOM 2437 C C . LEU A 1 310 ? 6.245 -12.581 -10.588 1.00 94.00 310 LEU A C 1
ATOM 2439 O O . LEU A 1 310 ? 5.609 -13.633 -10.571 1.00 94.00 310 LEU A O 1
ATOM 2443 N N . ILE A 1 311 ? 5.682 -11.406 -10.890 1.00 92.19 311 ILE A N 1
ATOM 2444 C CA . ILE A 1 311 ? 4.260 -11.277 -11.253 1.00 92.19 311 ILE A CA 1
ATOM 2445 C C . ILE A 1 311 ? 3.970 -12.081 -12.529 1.00 92.19 311 ILE A C 1
ATOM 2447 O O . ILE A 1 311 ? 3.060 -12.906 -12.545 1.00 92.19 311 ILE A O 1
ATOM 2451 N N . ARG A 1 312 ? 4.809 -11.949 -13.567 1.00 94.12 312 ARG A N 1
ATOM 2452 C CA . ARG A 1 312 ? 4.684 -12.742 -14.805 1.00 94.12 312 ARG A CA 1
ATOM 2453 C C . ARG A 1 312 ? 4.791 -14.244 -14.551 1.00 94.12 312 ARG A C 1
ATOM 2455 O O . ARG A 1 312 ? 4.127 -15.024 -15.231 1.00 94.12 312 ARG A O 1
ATOM 2462 N N . ALA A 1 313 ? 5.632 -14.669 -13.609 1.00 93.81 313 ALA A N 1
ATOM 2463 C CA . ALA A 1 313 ? 5.747 -16.078 -13.248 1.00 93.81 313 ALA A CA 1
ATOM 2464 C C . ALA A 1 313 ? 4.442 -16.601 -12.634 1.00 93.81 313 ALA A C 1
ATOM 2466 O O . ALA A 1 313 ? 4.018 -17.703 -12.979 1.00 93.81 313 ALA A O 1
ATOM 2467 N N . ALA A 1 314 ? 3.779 -15.804 -11.791 1.00 92.06 314 ALA A N 1
ATOM 2468 C CA . ALA A 1 314 ? 2.462 -16.131 -11.250 1.00 92.06 314 ALA A CA 1
ATOM 2469 C C . ALA A 1 314 ? 1.383 -16.168 -12.343 1.00 92.06 314 ALA A C 1
ATOM 2471 O O . ALA A 1 314 ? 0.691 -17.175 -12.477 1.00 92.06 314 ALA A O 1
ATOM 2472 N N . GLU A 1 315 ? 1.302 -15.136 -13.187 1.00 92.00 315 GLU A N 1
ATOM 2473 C CA . GLU A 1 315 ? 0.335 -15.051 -14.297 1.00 92.00 315 GLU A CA 1
ATOM 2474 C C . GLU A 1 315 ? 0.441 -16.230 -15.274 1.00 92.00 315 GLU A C 1
ATOM 2476 O O . GLU A 1 315 ? -0.558 -16.685 -15.830 1.00 92.00 315 GLU A O 1
ATOM 2481 N N . ARG A 1 316 ? 1.660 -16.732 -15.492 1.00 93.88 316 ARG A N 1
ATOM 2482 C CA . ARG A 1 316 ? 1.945 -17.831 -16.425 1.00 93.88 316 ARG A CA 1
ATOM 2483 C C . ARG A 1 316 ? 1.958 -19.210 -15.762 1.00 93.88 316 ARG A C 1
ATOM 2485 O O . ARG A 1 316 ? 2.239 -20.191 -16.446 1.00 93.88 316 ARG A O 1
ATOM 2492 N N . GLY A 1 317 ? 1.699 -19.304 -14.455 1.00 92.00 317 GLY A N 1
ATOM 2493 C CA . GLY A 1 317 ? 1.747 -20.571 -13.717 1.00 92.00 317 GLY A CA 1
ATOM 2494 C C . GLY A 1 317 ? 3.141 -21.213 -13.674 1.00 92.00 317 GLY A C 1
ATOM 2495 O O . GLY A 1 317 ? 3.262 -22.433 -13.630 1.00 92.00 317 GLY A O 1
ATOM 2496 N N . LEU A 1 318 ? 4.202 -20.402 -13.713 1.00 94.50 318 LEU A N 1
ATOM 2497 C CA . LEU A 1 318 ? 5.604 -20.838 -13.738 1.00 94.50 318 LEU A CA 1
ATOM 2498 C C . LEU A 1 318 ? 6.265 -20.850 -12.348 1.00 94.50 318 LEU A C 1
ATOM 2500 O O . LEU A 1 318 ? 7.461 -21.115 -12.250 1.00 94.50 318 LEU A O 1
ATOM 2504 N N . LEU A 1 319 ? 5.516 -20.583 -11.273 1.00 93.38 319 LEU A N 1
ATOM 2505 C CA . LEU A 1 319 ? 6.060 -20.514 -9.908 1.00 93.38 319 LEU A CA 1
ATOM 2506 C C . LEU A 1 319 ? 6.709 -21.829 -9.451 1.00 93.38 319 LEU A C 1
ATOM 2508 O O . LEU A 1 319 ? 7.764 -21.794 -8.826 1.00 93.38 319 LEU A O 1
ATOM 2512 N N . ASP A 1 320 ? 6.142 -22.983 -9.809 1.00 93.56 320 ASP A N 1
ATOM 2513 C CA . ASP A 1 320 ? 6.728 -24.280 -9.440 1.00 93.56 320 ASP A CA 1
ATOM 2514 C C . ASP A 1 320 ? 8.045 -24.553 -10.195 1.00 93.56 320 ASP A C 1
ATOM 2516 O O . ASP A 1 320 ? 8.979 -25.128 -9.636 1.00 93.56 320 ASP A O 1
ATOM 2520 N N . GLN A 1 321 ? 8.159 -24.110 -11.454 1.00 94.56 321 GLN A N 1
ATOM 2521 C CA . GLN A 1 321 ? 9.412 -24.208 -12.217 1.00 94.56 321 GLN A CA 1
ATOM 2522 C C . GLN A 1 321 ? 10.469 -23.247 -11.669 1.00 94.56 321 GLN A C 1
ATOM 2524 O O . GLN A 1 321 ? 11.638 -23.610 -11.546 1.00 94.56 321 GLN A O 1
ATOM 2529 N N . LEU A 1 322 ? 10.051 -22.035 -11.296 1.00 94.56 322 LEU A N 1
ATOM 2530 C CA . LEU A 1 322 ? 10.903 -21.068 -10.614 1.00 94.56 322 LEU A CA 1
ATOM 2531 C C . LEU A 1 322 ? 11.458 -21.657 -9.308 1.00 94.56 322 LEU A C 1
ATOM 2533 O O . LEU A 1 322 ? 12.660 -21.587 -9.072 1.00 94.56 322 LEU A O 1
ATOM 2537 N N . GLU A 1 323 ? 10.611 -22.300 -8.501 1.00 95.06 323 GLU A N 1
ATOM 2538 C CA . GLU A 1 323 ? 11.016 -22.976 -7.265 1.00 95.06 323 GLU A CA 1
ATOM 2539 C C . GLU A 1 323 ? 12.035 -24.096 -7.516 1.00 95.06 323 GLU A C 1
ATOM 2541 O O . GLU A 1 323 ? 13.021 -24.203 -6.785 1.00 95.06 323 GLU A O 1
ATOM 2546 N N . GLN A 1 324 ? 11.852 -24.902 -8.566 1.00 95.38 324 GLN A N 1
ATOM 2547 C CA . GLN A 1 324 ? 12.818 -25.939 -8.950 1.00 95.38 324 GLN A CA 1
ATOM 2548 C C . GLN A 1 324 ? 14.188 -25.356 -9.307 1.00 95.38 324 GLN A C 1
ATOM 2550 O O . GLN A 1 324 ? 15.194 -25.828 -8.782 1.00 95.38 324 GLN A O 1
ATOM 2555 N N . LEU A 1 325 ? 14.233 -24.309 -10.133 1.00 95.50 325 LEU A N 1
ATOM 2556 C CA . LEU A 1 325 ? 15.494 -23.677 -10.528 1.00 95.50 325 LEU A CA 1
ATOM 2557 C C . LEU A 1 325 ? 16.205 -23.000 -9.348 1.00 95.50 325 LEU A C 1
ATOM 2559 O O . LEU A 1 325 ? 17.429 -23.047 -9.266 1.00 95.50 325 LEU A O 1
ATOM 2563 N N . ILE A 1 326 ? 15.457 -22.413 -8.410 1.00 95.25 326 ILE A N 1
ATOM 2564 C CA . ILE A 1 326 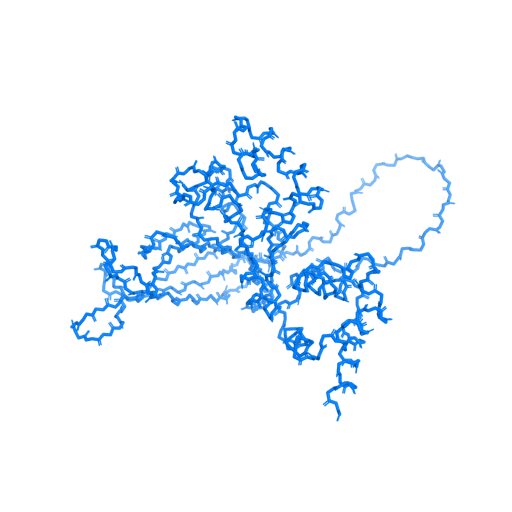? 16.029 -21.865 -7.170 1.00 95.25 326 ILE A CA 1
ATOM 2565 C C . ILE A 1 326 ? 16.639 -22.995 -6.326 1.00 95.25 326 ILE A C 1
ATOM 2567 O O . ILE A 1 326 ? 17.787 -22.885 -5.903 1.00 95.25 326 ILE A O 1
ATOM 2571 N N . ASN A 1 327 ? 15.928 -24.118 -6.153 1.00 94.69 327 ASN A N 1
ATOM 2572 C CA . ASN A 1 327 ? 16.441 -25.285 -5.421 1.00 94.69 327 ASN A CA 1
ATOM 2573 C C . ASN A 1 327 ? 17.751 -25.840 -6.012 1.00 94.69 327 ASN A C 1
ATOM 2575 O O . ASN A 1 327 ? 18.545 -26.428 -5.282 1.00 94.69 327 ASN A O 1
ATOM 2579 N N . GLU A 1 328 ? 17.961 -25.730 -7.325 1.00 93.56 328 GLU A N 1
ATOM 2580 C CA . GLU A 1 328 ? 19.191 -26.185 -7.984 1.00 93.56 328 GLU A CA 1
ATOM 2581 C C . GLU A 1 328 ? 20.392 -25.278 -7.695 1.00 93.56 328 GLU A C 1
ATOM 2583 O O . GLU A 1 328 ? 21.512 -25.778 -7.639 1.00 93.56 328 GLU A O 1
ATOM 2588 N N . ARG A 1 329 ? 20.166 -23.974 -7.496 1.00 92.06 329 ARG A N 1
ATOM 2589 C CA . ARG A 1 329 ? 21.220 -22.980 -7.219 1.00 92.06 329 ARG A CA 1
ATOM 2590 C C . ARG A 1 329 ? 21.591 -22.883 -5.742 1.00 92.06 329 ARG A C 1
ATOM 2592 O O . ARG A 1 329 ? 22.706 -22.499 -5.422 1.00 92.06 329 ARG A O 1
ATOM 2599 N N . GLU A 1 330 ? 20.673 -23.239 -4.848 1.00 89.50 330 GLU A N 1
ATOM 2600 C CA . GLU A 1 330 ? 20.917 -23.267 -3.398 1.00 89.50 330 GLU A CA 1
ATOM 2601 C C . GLU A 1 330 ? 21.739 -24.485 -2.924 1.00 89.50 330 GLU A C 1
ATOM 2603 O O . GLU A 1 330 ? 22.096 -24.558 -1.747 1.00 89.50 330 GLU A O 1
ATOM 2608 N N . ARG A 1 331 ? 22.000 -25.462 -3.803 1.00 74.88 331 ARG A N 1
ATOM 2609 C CA . ARG A 1 331 ? 22.744 -26.698 -3.497 1.00 74.88 331 ARG A CA 1
ATOM 2610 C C . ARG A 1 331 ? 24.247 -26.548 -3.683 1.00 74.88 331 ARG A C 1
ATOM 2612 O O . ARG A 1 331 ? 24.977 -27.081 -2.818 1.00 74.88 331 ARG A O 1
#

Secondary structure (DSSP, 8-state):
--HHHHHHH--SHHHHHHHHHHHHHSHHHHHHHTGGGHHHHHHHGGGT---BTTBSSEEEEEEEETTEEEEEEEE-TTTTTTGGGPPP-TT-B---TTS----BTTEEEEEEESS-GGGBTTHHHHHHHHHHH-SEEEE-SS---EEEE-SS-EEEE--BSS--TTSSS--BEEEEEEEEEES-GGG-EEEEEEEEEEEEETTEEEEE---TTS-SEEEEEEE-----------------------------------HHHHTTSHHHHHHHHHHHHS-HHHHHHHHHHTTSS-TGGGGS-HHHHHHHHHHHHHHTT-HHHHHHHHHHH--

pLDDT: mean 86.89, std 17.82, range [24.88, 98.38]

InterPro domains:
  IPR029052 Metallo-dependent phosphatase-like [SSF56300] (66-180)
  IPR045533 GTPase-associated adaptor domain [PF19976] (267-328)

Sequence (331 aa):
MNAQAMISLDQSEDDRLWMLQKQLAHNGTGQALFHGHAAYNEFAKKMSCQVYPGHLYWKQERELGSGVTLRIHGLTSTLLSGRNGANDSRGSLYLSPLQTIDPSPNVVNLTICHHPPDWLIDGDDVEDMLNERAMFQVFGHKHRQRIHEAATYVRWSAGSVNPSHADKQFEPSYNIIELNVAGEGQERRIDVASHLYKYQPQPEGFQPIRKNDGQDVFRHWIPFPVEEACGVRTGAMVGAVTPETVKVQSTAPAPCTDAEAAMGDSKTRHLVDRFWDLDGSDRREIALGLGLITDEEINLPEPQRYGVALIRAAERGLLDQLEQLINERER

Radius of gyration: 22.94 Å; chains: 1; bounding box: 57×50×74 Å